Protein AF-A0A2L0NCE5-F1 (afdb_monomer_lite)

pLDDT: mean 86.23, std 14.12, range [28.98, 98.81]

Secondary structure (DSSP, 8-state):
---TT--SS--EEEEEEHHHHHSSSS--EEEEEESSTT-EEEEEHHHHHHHHTT----EEEE-HHHHHHH---EEEEEEE-------------PPPPPPPGGG-SEEEEEEETTEEEEEETTSEEEEE-TTT--EEEEEE------TT---BTTB--EEEEEE-TTSSEEEEEEETSSEEEEEETTTTEEEEEEE---TTGGGS---EEEEEETTEEEEEEEEETTEEEEE-TTT--EEEEPPPP-TTSGGGGEE---EEE-TTSSEEEE--EETTTEE--EEEEHHHHHHH-HHHHHT-TTEEEPPPEET--SS-------TTSS---------

Radius of gyration: 22.61 Å; chains: 1; bounding box: 60×46×59 Å

Sequence (335 aa):
MPLVCGHDAPAYNLPVCEHIRTAPAPSEHYMHYTGRGTERQPLCGQCRVDAEAGRAVSTGRLCEPCFDEAEGSIAGAVGLPQTVDASRPVVEAGPLTAFPEAARTVLDLAPTEQGLLLLSSDGRILLWDPEGGGCEEKARSTVEVPAEASPWNGHEQARRLHASPDGRFAAVVIDFGTRGEVFDLASGSVTVSLENDGHHSDTVPFSLLFTVHAGRTVVLHRTKWNRIEASDPATGEPVAVMPASDSSQFWSHCFQGALYAGPAGTRVASDAWWWHPLGRPIAWDLARWLEEGEPAWENGLGRFQLPHCDYHWNRPVVLHRHARRDEVGAVVDWL

Structure (mmCIF, N/CA/C/O backbone):
data_AF-A0A2L0NCE5-F1
#
_entry.id   AF-A0A2L0NCE5-F1
#
loop_
_atom_site.group_PDB
_atom_site.id
_atom_site.type_symbol
_atom_site.label_atom_id
_atom_site.label_alt_id
_atom_site.label_comp_id
_atom_site.label_asym_id
_atom_site.label_entity_id
_atom_site.label_seq_id
_atom_site.pdbx_PDB_ins_code
_atom_site.Cartn_x
_atom_site.Cartn_y
_atom_site.Cartn_z
_atom_site.occupancy
_atom_site.B_iso_or_equiv
_atom_site.auth_seq_id
_atom_site.auth_comp_id
_atom_site.auth_asym_id
_atom_site.auth_atom_id
_atom_site.pdbx_PDB_model_num
ATOM 1 N N . MET A 1 1 ? 29.662 -20.200 -22.439 1.00 59.47 1 MET A N 1
ATOM 2 C CA . MET A 1 1 ? 29.197 -19.877 -23.806 1.00 59.47 1 MET A CA 1
ATOM 3 C C . MET A 1 1 ? 29.971 -18.654 -24.258 1.00 59.47 1 MET A C 1
ATOM 5 O O . MET A 1 1 ? 30.138 -17.778 -23.415 1.00 59.47 1 MET A O 1
ATOM 9 N N . PRO A 1 2 ? 30.469 -18.600 -25.501 1.00 76.62 2 PRO A N 1
ATOM 10 C CA . PRO A 1 2 ? 31.123 -17.399 -26.013 1.00 76.62 2 PRO A CA 1
ATOM 11 C C . PRO A 1 2 ? 30.139 -16.222 -26.009 1.00 76.62 2 PRO A C 1
ATOM 13 O O . PRO A 1 2 ? 28.950 -16.410 -26.280 1.00 76.62 2 PRO A O 1
ATOM 16 N N . LEU A 1 3 ? 30.628 -15.030 -25.663 1.00 85.69 3 LEU A N 1
ATOM 17 C CA . LEU A 1 3 ? 29.845 -13.801 -25.757 1.00 85.69 3 LEU A CA 1
ATOM 18 C C . LEU A 1 3 ? 29.647 -13.421 -27.216 1.00 85.69 3 LEU A C 1
ATOM 20 O O . LEU A 1 3 ? 30.570 -13.535 -28.023 1.00 85.69 3 LEU A O 1
ATOM 24 N N . VAL A 1 4 ? 28.468 -12.900 -27.549 1.00 86.94 4 VAL A N 1
ATOM 25 C CA . VAL A 1 4 ? 28.195 -12.464 -28.929 1.00 86.94 4 VAL A CA 1
ATOM 26 C C . VAL A 1 4 ? 28.906 -11.159 -29.292 1.00 86.94 4 VAL A C 1
ATOM 28 O O . VAL A 1 4 ? 28.991 -10.825 -30.467 1.00 86.94 4 VAL A O 1
ATOM 31 N N . CYS A 1 5 ? 29.458 -10.439 -28.309 1.00 86.62 5 CYS A N 1
ATOM 32 C CA . CYS A 1 5 ? 30.324 -9.281 -28.543 1.00 86.62 5 CYS A CA 1
ATOM 33 C C . CYS A 1 5 ? 31.780 -9.656 -28.874 1.00 86.62 5 CYS A C 1
ATOM 35 O O . CYS A 1 5 ? 32.565 -8.774 -29.194 1.00 86.62 5 CYS A O 1
ATOM 37 N N . GLY A 1 6 ? 32.165 -10.936 -28.787 1.00 88.25 6 GLY A N 1
ATOM 38 C CA . GLY A 1 6 ? 33.524 -11.390 -29.113 1.00 88.25 6 GLY A CA 1
ATOM 39 C C . GLY A 1 6 ? 34.618 -10.968 -28.122 1.00 88.25 6 GLY A C 1
ATOM 40 O O . GLY A 1 6 ? 35.783 -11.287 -28.343 1.00 88.25 6 GLY A O 1
ATOM 41 N N . HIS A 1 7 ? 34.264 -10.282 -27.032 1.00 89.81 7 HIS A N 1
ATOM 42 C CA . HIS A 1 7 ? 35.198 -9.908 -25.971 1.00 89.81 7 HIS A CA 1
ATOM 43 C C . HIS A 1 7 ? 35.511 -11.088 -25.045 1.00 89.81 7 HIS A C 1
ATOM 45 O O . HIS A 1 7 ? 34.627 -11.882 -24.713 1.00 89.81 7 HIS A O 1
ATOM 51 N N . ASP A 1 8 ? 36.762 -11.162 -24.588 1.00 90.81 8 ASP A N 1
ATOM 52 C CA . ASP A 1 8 ? 37.202 -12.104 -23.556 1.00 90.81 8 ASP A CA 1
ATOM 53 C C . ASP A 1 8 ? 36.840 -11.561 -22.165 1.00 90.81 8 ASP A C 1
ATOM 55 O O . ASP A 1 8 ? 37.653 -10.975 -21.453 1.00 90.81 8 ASP A O 1
ATOM 59 N N . ALA A 1 9 ? 35.554 -11.653 -21.835 1.00 89.38 9 ALA A N 1
ATOM 60 C CA . ALA A 1 9 ? 34.960 -11.141 -20.606 1.00 89.38 9 ALA A CA 1
ATOM 61 C C . ALA A 1 9 ? 33.830 -12.075 -20.127 1.00 89.38 9 ALA A C 1
ATOM 63 O O . ALA A 1 9 ? 33.307 -12.873 -20.913 1.00 89.38 9 ALA A O 1
ATOM 64 N N . PRO A 1 10 ? 33.429 -12.019 -18.842 1.00 87.19 10 PRO A N 1
ATOM 65 C CA . PRO A 1 10 ? 32.287 -12.785 -18.361 1.00 87.19 10 PRO A CA 1
ATOM 66 C C . PRO A 1 10 ? 30.972 -12.264 -18.955 1.00 87.19 10 PRO A C 1
ATOM 68 O O . PRO A 1 10 ? 30.825 -11.084 -19.271 1.00 87.19 10 PRO A O 1
ATOM 71 N N . ALA A 1 11 ? 29.990 -13.160 -19.075 1.00 87.62 11 ALA A N 1
ATOM 72 C CA . ALA A 1 11 ? 28.644 -12.782 -19.484 1.00 87.62 11 ALA A CA 1
ATOM 73 C C . ALA A 1 11 ? 27.967 -11.940 -18.408 1.00 87.62 11 ALA A C 1
ATOM 75 O O . ALA A 1 11 ? 27.857 -12.372 -17.260 1.00 87.62 11 ALA A O 1
ATOM 76 N N . TYR A 1 12 ? 27.447 -10.795 -18.818 1.00 84.25 12 TYR A N 1
ATOM 77 C CA . TYR A 1 12 ? 26.733 -9.866 -17.968 1.00 84.25 12 TYR A CA 1
ATOM 78 C C . TYR A 1 12 ? 25.235 -9.888 -18.281 1.00 84.25 12 TYR A C 1
ATOM 80 O O . TYR A 1 12 ? 24.826 -10.017 -19.435 1.00 84.25 12 TYR A O 1
ATOM 88 N N . ASN A 1 13 ? 24.429 -9.810 -17.221 1.00 84.00 13 ASN A N 1
ATOM 89 C CA . ASN A 1 13 ? 22.981 -9.607 -17.269 1.00 84.00 13 ASN A CA 1
ATOM 90 C C . ASN A 1 13 ? 22.202 -10.578 -18.205 1.00 84.00 13 ASN A C 1
ATOM 92 O O . ASN A 1 13 ? 22.469 -11.792 -18.224 1.00 84.00 13 ASN A O 1
ATOM 96 N N . LEU A 1 14 ? 21.169 -10.086 -18.897 1.00 87.38 14 LEU A N 1
ATOM 97 C CA . LEU A 1 14 ? 20.242 -10.853 -19.736 1.00 87.38 14 LEU A CA 1
ATOM 98 C C . LEU A 1 14 ? 20.724 -10.945 -21.196 1.00 87.38 14 LEU A C 1
ATOM 100 O O . LEU A 1 14 ? 21.407 -10.043 -21.678 1.00 87.38 14 LEU A O 1
ATOM 104 N N . PRO A 1 15 ? 20.373 -12.016 -21.935 1.00 90.50 15 PRO A N 1
ATOM 105 C CA . PRO A 1 15 ? 20.648 -12.076 -23.366 1.00 90.50 15 PRO A CA 1
ATOM 106 C C . PRO A 1 15 ? 19.789 -11.053 -24.122 1.00 90.50 15 PRO A C 1
ATOM 108 O O . PRO A 1 15 ? 18.587 -10.986 -23.893 1.00 90.50 15 PRO A O 1
ATOM 111 N N . VAL A 1 16 ? 20.388 -10.302 -25.046 1.00 91.38 16 VAL A N 1
ATOM 112 C CA . VAL A 1 16 ? 19.711 -9.277 -25.860 1.00 91.38 16 VAL A CA 1
ATOM 113 C C . VAL A 1 16 ? 19.570 -9.739 -27.307 1.00 91.38 16 VAL A C 1
ATOM 115 O O . VAL A 1 16 ? 20.366 -10.562 -27.774 1.00 91.38 16 VAL A O 1
ATOM 118 N N . CYS A 1 17 ? 18.578 -9.228 -28.042 1.00 92.88 17 CYS A N 1
ATOM 119 C CA . CYS A 1 17 ? 18.492 -9.514 -29.474 1.00 92.88 17 CYS A CA 1
ATOM 120 C C . CYS A 1 17 ? 19.641 -8.869 -30.259 1.00 92.88 17 CYS A C 1
ATOM 122 O O . CYS A 1 17 ? 20.166 -7.814 -29.896 1.00 92.88 17 CYS A O 1
ATOM 124 N N . GLU A 1 18 ? 20.020 -9.497 -31.371 1.00 88.94 18 GLU A N 1
ATOM 125 C CA . GLU A 1 18 ? 21.134 -9.024 -32.197 1.00 88.94 18 GLU A CA 1
ATOM 126 C C . GLU A 1 18 ? 20.938 -7.590 -32.718 1.00 88.94 18 GLU A C 1
ATOM 128 O O . GLU A 1 18 ? 21.903 -6.838 -32.815 1.00 88.94 18 GLU A O 1
ATOM 133 N N . HIS A 1 19 ? 19.695 -7.181 -32.979 1.00 88.75 19 HIS A N 1
ATOM 134 C CA . HIS A 1 19 ? 19.397 -5.838 -33.473 1.00 88.75 19 HIS A CA 1
ATOM 135 C C . HIS A 1 19 ? 19.686 -4.737 -32.448 1.00 88.75 19 HIS A C 1
ATOM 137 O O . HIS A 1 19 ? 20.170 -3.683 -32.848 1.00 88.75 19 HIS A O 1
ATOM 143 N N . ILE A 1 20 ? 19.431 -4.980 -31.153 1.00 86.88 20 ILE A N 1
ATOM 144 C CA . ILE A 1 20 ? 19.764 -4.023 -30.081 1.00 86.88 20 ILE A CA 1
ATOM 145 C C . ILE A 1 20 ? 21.279 -3.816 -30.035 1.00 86.88 20 ILE A C 1
ATOM 147 O O . ILE A 1 20 ? 21.745 -2.685 -30.000 1.00 86.88 20 ILE A O 1
ATOM 151 N N . ARG A 1 21 ? 22.050 -4.906 -30.132 1.00 81.81 21 ARG A N 1
ATOM 152 C CA . ARG A 1 21 ? 23.521 -4.872 -30.148 1.00 81.81 21 ARG A CA 1
ATOM 153 C C . ARG A 1 21 ? 24.084 -4.025 -31.294 1.00 81.81 21 ARG A C 1
ATOM 155 O O . ARG A 1 21 ? 25.140 -3.426 -31.145 1.00 81.81 21 ARG A O 1
ATOM 162 N N . THR A 1 22 ? 23.441 -4.043 -32.459 1.00 83.31 22 THR A N 1
ATOM 163 C CA . THR A 1 22 ? 23.920 -3.331 -33.657 1.00 83.31 22 THR A CA 1
ATOM 164 C C . THR A 1 22 ? 23.294 -1.952 -33.846 1.00 83.31 22 THR A C 1
ATOM 166 O O . THR A 1 22 ? 23.621 -1.273 -34.820 1.00 83.31 22 THR A O 1
ATOM 169 N N . ALA A 1 23 ? 22.363 -1.554 -32.978 1.00 80.75 23 ALA A N 1
ATOM 170 C CA . ALA A 1 23 ? 21.675 -0.281 -33.105 1.00 80.75 23 ALA A CA 1
ATOM 171 C C . ALA A 1 23 ? 22.623 0.887 -32.767 1.00 80.75 23 ALA A C 1
ATOM 173 O O . ALA A 1 23 ? 23.419 0.789 -31.831 1.00 80.75 23 ALA A O 1
ATOM 174 N N . PRO A 1 24 ? 22.562 2.003 -33.513 1.00 68.75 24 PRO A N 1
ATOM 175 C CA . PRO A 1 24 ? 23.312 3.200 -33.169 1.00 68.75 24 PRO A CA 1
ATOM 176 C C . PRO A 1 24 ? 22.694 3.862 -31.927 1.00 68.75 24 PRO A C 1
ATOM 178 O O . PRO A 1 24 ? 21.658 4.514 -32.036 1.00 68.75 24 PRO A O 1
ATOM 181 N N . ALA A 1 25 ? 23.374 3.733 -30.782 1.00 66.12 25 ALA A N 1
ATOM 182 C CA . ALA A 1 25 ? 23.032 4.355 -29.493 1.00 66.12 25 ALA A CA 1
ATOM 183 C C . ALA A 1 25 ? 21.726 3.806 -28.851 1.00 66.12 25 ALA A C 1
ATOM 185 O O . ALA A 1 25 ? 20.992 3.064 -29.512 1.00 66.12 25 ALA A O 1
ATOM 186 N N . PRO A 1 26 ? 21.457 4.079 -27.553 1.00 64.44 26 PRO A N 1
ATOM 187 C CA . PRO A 1 26 ? 20.480 3.318 -26.778 1.00 64.44 26 PRO A CA 1
ATOM 188 C C . PRO A 1 26 ? 19.100 3.327 -27.437 1.00 64.44 26 PRO A C 1
ATOM 190 O O . PRO A 1 26 ? 18.467 4.371 -27.586 1.00 64.44 26 PRO A O 1
ATOM 193 N N . SER A 1 27 ? 18.648 2.142 -27.852 1.00 72.88 27 SER A N 1
ATOM 194 C CA . SER A 1 27 ? 17.382 1.965 -28.561 1.00 72.88 27 SER A CA 1
ATOM 195 C C . SER A 1 27 ? 16.274 1.547 -27.605 1.00 72.88 27 SER A C 1
ATOM 197 O O . SER A 1 27 ? 16.490 0.784 -26.658 1.00 72.88 27 SER A O 1
ATOM 199 N N . GLU A 1 28 ? 15.069 2.047 -27.864 1.00 84.38 28 GLU A N 1
ATOM 200 C CA . GLU A 1 28 ? 13.877 1.559 -27.184 1.00 84.38 28 GLU A CA 1
ATOM 201 C C . GLU A 1 28 ? 13.730 0.048 -27.389 1.00 84.38 28 GLU A C 1
ATOM 203 O O . GLU A 1 28 ? 13.765 -0.465 -28.514 1.00 84.38 28 GLU A O 1
ATOM 208 N N . HIS A 1 29 ? 13.554 -0.674 -26.287 1.00 89.25 29 HIS A N 1
ATOM 209 C CA . HIS A 1 29 ? 13.425 -2.123 -26.301 1.00 89.25 29 HIS A CA 1
ATOM 210 C C . HIS A 1 29 ? 12.335 -2.609 -25.352 1.00 89.25 29 HIS A C 1
ATOM 212 O O . HIS A 1 29 ? 11.899 -1.908 -24.449 1.00 89.25 29 HIS A O 1
ATOM 218 N N . TYR A 1 30 ? 11.895 -3.843 -25.552 1.00 89.69 30 TYR A N 1
ATOM 219 C CA . TYR A 1 30 ? 10.842 -4.481 -24.782 1.00 89.69 30 TYR A CA 1
ATOM 220 C C . TYR A 1 30 ? 11.411 -5.644 -23.985 1.00 89.69 30 TYR A C 1
ATOM 222 O O . TYR A 1 30 ? 12.215 -6.427 -24.493 1.00 89.69 30 TYR A O 1
ATOM 230 N N . MET A 1 31 ? 10.956 -5.790 -22.747 1.00 89.31 31 MET A N 1
ATOM 231 C CA . MET A 1 31 ? 11.266 -6.946 -21.916 1.00 89.31 31 MET A CA 1
ATOM 232 C C . MET A 1 31 ? 10.326 -8.095 -22.271 1.00 89.31 31 MET A C 1
ATOM 234 O O . MET A 1 31 ? 9.153 -8.066 -21.915 1.00 89.31 31 MET A O 1
ATOM 238 N N . HIS A 1 32 ? 10.831 -9.109 -22.973 1.00 90.38 32 HIS A N 1
ATOM 239 C CA . HIS A 1 32 ? 10.034 -10.265 -23.377 1.00 90.38 32 HIS A CA 1
ATOM 240 C C . HIS A 1 32 ? 10.210 -11.443 -22.422 1.00 90.38 32 HIS A C 1
ATOM 242 O O . HIS A 1 32 ? 11.321 -11.962 -22.289 1.00 90.38 32 HIS A O 1
ATOM 248 N N . TYR A 1 33 ? 9.119 -11.896 -21.807 1.00 88.44 33 TYR A N 1
ATOM 249 C CA . TYR A 1 33 ? 9.068 -13.120 -21.012 1.00 88.44 33 TYR A CA 1
ATOM 250 C C . TYR A 1 33 ? 8.874 -14.343 -21.910 1.00 88.44 33 TYR A C 1
ATOM 252 O O . TYR A 1 33 ? 7.993 -14.385 -22.763 1.00 88.44 33 TYR A O 1
ATOM 260 N N . THR A 1 34 ? 9.711 -15.359 -21.713 1.00 87.12 34 THR A N 1
ATOM 261 C CA . THR A 1 34 ? 9.818 -16.506 -22.634 1.00 87.12 34 THR A CA 1
ATOM 262 C C . THR A 1 34 ? 8.831 -17.647 -22.355 1.00 87.12 34 THR A C 1
ATOM 264 O O . THR A 1 34 ? 8.862 -18.661 -23.053 1.00 87.12 34 THR A O 1
ATOM 267 N N . GLY A 1 35 ? 7.996 -17.538 -21.318 1.00 84.88 35 GLY A N 1
ATOM 268 C CA . GLY A 1 35 ? 7.137 -18.630 -20.849 1.00 84.88 35 GLY A CA 1
ATOM 269 C C . GLY A 1 35 ? 7.876 -19.753 -20.107 1.00 84.88 35 GLY A C 1
ATOM 270 O O . GLY A 1 35 ? 7.284 -20.801 -19.852 1.00 84.88 35 GLY A O 1
ATOM 271 N N . ARG A 1 36 ? 9.161 -19.573 -19.759 1.00 82.69 36 ARG A N 1
ATOM 272 C CA . ARG A 1 36 ? 9.974 -20.529 -18.980 1.00 82.69 36 ARG A CA 1
ATOM 273 C C . ARG A 1 36 ? 10.461 -19.884 -17.685 1.00 82.69 36 ARG A C 1
ATOM 275 O O . ARG A 1 36 ? 11.255 -18.951 -17.719 1.00 82.69 36 ARG A O 1
ATOM 282 N N . GLY A 1 37 ? 9.992 -20.367 -16.535 1.00 83.38 37 GLY A N 1
ATOM 283 C CA . GLY A 1 37 ? 10.141 -19.684 -15.251 1.00 83.38 37 GLY A CA 1
ATOM 284 C C . GLY A 1 37 ? 9.881 -18.177 -15.360 1.00 83.38 37 GLY A C 1
ATOM 285 O O . GLY A 1 37 ? 8.860 -17.738 -15.882 1.00 83.38 37 GLY A O 1
ATOM 286 N N . THR A 1 38 ? 10.858 -17.393 -14.919 1.00 78.81 38 THR A N 1
ATOM 287 C CA . THR A 1 38 ? 10.897 -15.927 -15.023 1.00 78.81 38 THR A CA 1
ATOM 288 C C . THR A 1 38 ? 11.910 -15.450 -16.072 1.00 78.81 38 THR A C 1
ATOM 290 O O . THR A 1 38 ? 12.327 -14.289 -16.060 1.00 78.81 38 THR A O 1
ATOM 293 N N . GLU A 1 39 ? 12.350 -16.342 -16.971 1.00 84.19 39 GLU A N 1
ATOM 294 C CA . GLU A 1 39 ? 13.343 -16.024 -17.995 1.00 84.19 39 GLU A CA 1
ATOM 295 C C . GLU A 1 39 ? 12.810 -14.952 -18.949 1.00 84.19 39 GLU A C 1
ATOM 297 O O . GLU A 1 39 ? 11.744 -15.098 -19.559 1.00 84.19 39 GLU A O 1
ATOM 302 N N . ARG A 1 40 ? 13.597 -13.884 -19.097 1.00 89.12 40 ARG A N 1
ATOM 303 C CA . ARG A 1 40 ? 13.267 -12.707 -19.899 1.00 89.12 40 ARG A CA 1
ATOM 304 C C . ARG A 1 40 ? 14.460 -12.231 -20.721 1.00 89.12 40 ARG A C 1
ATOM 306 O O . ARG A 1 40 ? 15.606 -12.486 -20.356 1.00 89.12 40 ARG A O 1
ATOM 313 N N . GLN A 1 41 ? 14.184 -11.530 -21.814 1.00 90.81 41 GLN A N 1
ATOM 314 C CA . GLN A 1 41 ? 15.196 -11.039 -22.751 1.00 90.81 41 GLN A CA 1
ATOM 315 C C . GLN A 1 41 ? 14.795 -9.678 -23.349 1.00 90.81 41 GLN A C 1
ATOM 317 O O . GLN A 1 41 ? 13.632 -9.519 -23.732 1.00 90.81 41 GLN A O 1
ATOM 322 N N . PRO A 1 42 ? 15.718 -8.705 -23.455 1.00 91.56 42 PRO A N 1
ATOM 323 C CA . PRO A 1 42 ? 15.486 -7.467 -24.196 1.00 91.56 42 PRO A CA 1
ATOM 324 C C . PRO A 1 42 ? 15.357 -7.712 -25.705 1.00 91.56 42 PRO A C 1
ATOM 326 O O . PRO A 1 42 ? 16.258 -8.280 -26.331 1.00 91.56 42 PRO A O 1
ATOM 329 N N . LEU A 1 43 ? 14.252 -7.258 -26.299 1.00 93.00 43 LEU A N 1
ATOM 330 C CA . LEU A 1 43 ? 13.960 -7.349 -27.732 1.00 93.00 43 LEU A CA 1
ATOM 331 C C . LEU A 1 43 ? 13.659 -5.969 -28.325 1.00 93.00 43 LEU A C 1
ATOM 333 O O . LEU A 1 43 ? 12.905 -5.194 -27.747 1.00 93.00 43 LEU A O 1
ATOM 337 N N . CYS A 1 44 ? 14.183 -5.666 -29.515 1.00 92.75 44 CYS A N 1
ATOM 338 C CA . CYS A 1 44 ? 13.738 -4.488 -30.264 1.00 92.75 44 CYS A CA 1
ATOM 339 C C . CYS A 1 44 ? 12.272 -4.644 -30.712 1.00 92.75 44 CYS A C 1
ATOM 341 O O . CYS A 1 44 ? 11.728 -5.753 -30.717 1.00 92.75 44 CYS A O 1
ATOM 343 N N . GLY A 1 45 ? 11.646 -3.553 -31.165 1.00 91.00 45 GLY A N 1
ATOM 344 C CA . GLY A 1 45 ? 10.243 -3.561 -31.604 1.00 91.00 45 GLY A CA 1
ATOM 345 C C . GLY A 1 45 ? 9.911 -4.618 -32.667 1.00 91.00 45 GLY A C 1
ATOM 346 O O . GLY A 1 45 ? 8.855 -5.240 -32.592 1.00 91.00 45 GLY A O 1
ATOM 347 N N . GLN A 1 46 ? 10.821 -4.894 -33.608 1.00 92.75 46 GLN A N 1
ATOM 348 C CA . GLN A 1 46 ? 10.614 -5.942 -34.616 1.00 92.75 46 GLN A CA 1
ATOM 349 C C . GLN A 1 46 ? 10.728 -7.350 -34.015 1.00 92.75 46 GLN A C 1
ATOM 351 O O . GLN A 1 46 ? 9.853 -8.189 -34.222 1.00 92.75 46 GLN A O 1
ATOM 356 N N . CYS A 1 47 ? 11.772 -7.602 -33.219 1.00 94.75 47 CYS A N 1
ATOM 357 C CA . CYS A 1 47 ? 11.964 -8.893 -32.558 1.00 94.75 47 CYS A CA 1
ATOM 358 C C . CYS A 1 47 ? 10.828 -9.228 -31.587 1.00 94.75 47 CYS A C 1
ATOM 360 O O . CYS A 1 47 ? 10.487 -10.395 -31.435 1.00 94.75 47 CYS A O 1
ATOM 362 N N . ARG A 1 48 ? 10.226 -8.216 -30.955 1.00 93.06 48 ARG A N 1
ATOM 363 C CA . ARG A 1 48 ? 9.017 -8.355 -30.137 1.00 93.06 48 ARG A CA 1
ATOM 364 C C . ARG A 1 48 ? 7.864 -8.955 -30.944 1.00 93.06 48 ARG A C 1
ATOM 366 O O . ARG A 1 48 ? 7.309 -9.972 -30.547 1.00 93.06 48 ARG A O 1
ATOM 373 N N . VAL A 1 49 ? 7.558 -8.361 -32.099 1.00 92.81 49 VAL A N 1
ATOM 374 C CA . VAL A 1 49 ? 6.491 -8.824 -33.005 1.00 92.81 49 VAL A CA 1
ATOM 375 C C . VAL A 1 49 ? 6.776 -10.232 -33.530 1.00 92.81 49 VAL A C 1
ATOM 377 O O . VAL A 1 49 ? 5.860 -11.034 -33.708 1.00 92.81 49 VAL A O 1
ATOM 380 N N . ASP A 1 50 ? 8.046 -10.553 -33.776 1.00 93.81 50 ASP A N 1
ATOM 381 C CA . ASP A 1 50 ? 8.456 -11.899 -34.171 1.00 93.81 50 ASP A CA 1
ATOM 382 C C . ASP A 1 50 ? 8.234 -12.919 -33.051 1.00 93.81 50 ASP A C 1
ATOM 384 O O . ASP A 1 50 ? 7.612 -13.955 -33.296 1.00 93.81 50 ASP A O 1
ATOM 388 N N . ALA A 1 51 ? 8.659 -12.604 -31.828 1.00 91.12 51 ALA A N 1
ATOM 389 C CA . ALA A 1 51 ? 8.488 -13.476 -30.672 1.00 91.12 51 ALA A CA 1
ATOM 390 C C . ALA A 1 51 ? 7.006 -13.727 -30.335 1.00 91.12 51 ALA A C 1
ATOM 392 O O . ALA A 1 51 ? 6.617 -14.879 -30.151 1.00 91.12 51 ALA A O 1
ATOM 393 N N . GLU A 1 52 ? 6.162 -12.688 -30.333 1.00 88.12 52 GLU A N 1
ATOM 394 C CA . GLU A 1 52 ? 4.712 -12.804 -30.083 1.00 88.12 52 GLU A CA 1
ATOM 395 C C . GLU A 1 52 ? 3.998 -13.664 -31.132 1.00 88.12 52 GLU A C 1
ATOM 397 O O . GLU A 1 52 ? 3.044 -14.376 -30.827 1.00 88.12 52 GLU A O 1
ATOM 402 N N . ALA A 1 53 ? 4.487 -13.644 -32.372 1.00 91.69 53 ALA A N 1
ATOM 403 C CA . ALA A 1 53 ? 3.987 -14.492 -33.446 1.00 91.69 53 ALA A CA 1
ATOM 404 C C . ALA A 1 53 ? 4.598 -15.910 -33.444 1.00 91.69 53 ALA A C 1
ATOM 406 O O . ALA A 1 53 ? 4.410 -16.659 -34.405 1.00 91.69 53 ALA A O 1
ATOM 407 N N . GLY A 1 54 ? 5.362 -16.276 -32.408 1.00 90.00 54 GLY A N 1
ATOM 408 C CA . GLY A 1 54 ? 6.004 -17.583 -32.268 1.00 90.00 54 GLY A CA 1
ATOM 409 C C . GLY A 1 54 ? 7.203 -17.810 -33.195 1.00 90.00 54 GLY A C 1
ATOM 410 O O . GLY A 1 54 ? 7.632 -18.952 -33.370 1.00 90.00 54 GLY A O 1
ATOM 411 N N . ARG A 1 55 ? 7.755 -16.757 -33.813 1.00 93.06 55 ARG A N 1
ATOM 412 C CA . ARG A 1 55 ? 8.969 -16.854 -34.635 1.00 93.06 55 ARG A CA 1
ATOM 413 C C . ARG A 1 55 ? 10.210 -16.858 -33.745 1.00 93.06 55 ARG A C 1
ATOM 415 O O . ARG A 1 55 ? 10.273 -16.182 -32.721 1.00 93.06 55 ARG A O 1
ATOM 422 N N . ALA A 1 56 ? 11.221 -17.623 -34.152 1.00 89.75 56 ALA A N 1
ATOM 423 C CA . ALA A 1 56 ? 12.487 -17.685 -33.435 1.00 89.75 56 ALA A CA 1
ATOM 424 C C . ALA A 1 56 ? 13.234 -16.346 -33.531 1.00 89.75 56 ALA A C 1
ATOM 426 O O . ALA A 1 56 ? 13.427 -15.812 -34.622 1.00 89.75 56 ALA A O 1
ATOM 427 N N . VAL A 1 57 ? 13.696 -15.844 -32.387 1.00 92.44 57 VAL A N 1
ATOM 428 C CA . VAL A 1 57 ? 14.504 -14.626 -32.288 1.00 92.44 57 VAL A CA 1
ATOM 429 C C . VAL A 1 57 ? 15.902 -14.991 -31.810 1.00 92.44 57 VAL A C 1
ATOM 431 O O . VAL A 1 57 ? 16.060 -15.672 -30.798 1.00 92.44 57 VAL A O 1
ATOM 434 N N . SER A 1 58 ? 16.921 -14.530 -32.535 1.00 91.75 58 SER A N 1
ATOM 435 C CA . SER A 1 58 ? 18.319 -14.708 -32.139 1.00 91.75 58 SER A CA 1
ATOM 436 C C . SER A 1 58 ? 18.669 -13.756 -30.994 1.00 91.75 58 SER A C 1
ATOM 438 O O . SER A 1 58 ? 18.555 -12.534 -31.135 1.00 91.75 58 SER A O 1
ATOM 440 N N . THR A 1 59 ? 19.104 -14.316 -29.865 1.00 92.31 59 THR A N 1
ATOM 441 C CA . THR A 1 59 ? 19.546 -13.560 -28.685 1.00 92.31 59 THR A CA 1
ATOM 442 C C . THR A 1 59 ? 20.894 -14.057 -28.187 1.00 92.31 59 THR A C 1
ATOM 444 O O . THR A 1 59 ? 21.169 -15.257 -28.232 1.00 92.31 59 THR A O 1
ATOM 447 N N . GLY A 1 60 ? 21.710 -13.155 -27.646 1.00 91.38 60 GLY A N 1
ATOM 448 C CA . GLY A 1 60 ? 23.044 -13.475 -27.150 1.00 91.38 60 GLY A CA 1
ATOM 449 C C . GLY A 1 60 ? 23.432 -12.681 -25.909 1.00 91.38 60 GLY A C 1
AT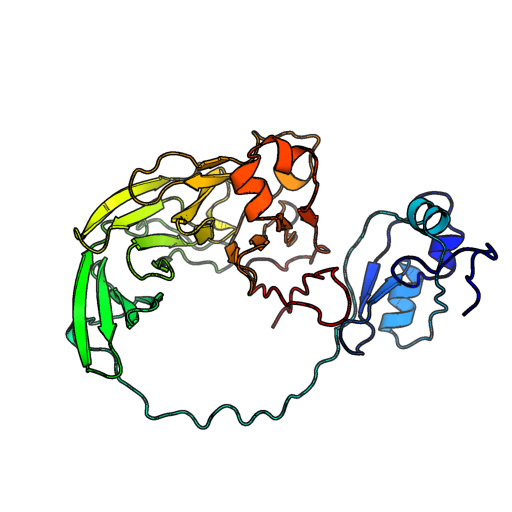OM 450 O O . GLY A 1 60 ? 22.905 -11.602 -25.659 1.00 91.38 60 GLY A O 1
ATOM 451 N N . ARG A 1 61 ? 24.361 -13.226 -25.116 1.00 92.25 61 ARG A N 1
ATOM 452 C CA . ARG A 1 61 ? 24.895 -12.562 -23.916 1.00 92.25 61 ARG A CA 1
ATOM 453 C C . ARG A 1 61 ? 26.062 -11.641 -24.274 1.00 92.25 61 ARG A C 1
ATOM 455 O O . ARG A 1 61 ? 26.901 -12.009 -25.100 1.00 92.25 61 ARG A O 1
ATOM 462 N N . LEU A 1 62 ? 26.117 -10.487 -23.617 1.00 89.94 62 LEU A N 1
ATOM 463 C CA . LEU A 1 62 ? 27.155 -9.466 -23.770 1.00 89.94 62 LEU A CA 1
ATOM 464 C C . LEU A 1 62 ? 28.069 -9.435 -22.538 1.00 89.94 62 LEU A C 1
ATOM 466 O O . LEU A 1 62 ? 27.741 -10.028 -21.511 1.00 89.94 62 LEU A O 1
ATOM 470 N N . CYS A 1 63 ? 29.222 -8.775 -22.649 1.00 91.62 63 CYS A N 1
ATOM 471 C CA . CYS A 1 63 ? 29.979 -8.334 -21.476 1.00 91.62 63 CYS A CA 1
ATOM 472 C C . CYS A 1 63 ? 29.344 -7.064 -20.896 1.00 91.62 63 CYS A C 1
ATOM 474 O O . CYS A 1 63 ? 28.554 -6.421 -21.582 1.00 91.62 63 CYS A O 1
ATOM 476 N N . GLU A 1 64 ? 29.709 -6.701 -19.665 1.00 89.81 64 GLU A N 1
ATOM 477 C CA . GLU A 1 64 ? 29.171 -5.525 -18.959 1.00 89.81 64 GLU A CA 1
ATOM 478 C C . GLU A 1 64 ? 29.279 -4.229 -19.788 1.00 89.81 64 GLU A C 1
ATOM 480 O O . GLU A 1 64 ? 28.231 -3.678 -20.102 1.00 89.81 64 GLU A O 1
ATOM 485 N N . PRO A 1 65 ? 30.449 -3.833 -20.341 1.00 87.50 65 PRO A N 1
ATOM 486 C CA . PRO A 1 65 ? 30.536 -2.608 -21.145 1.00 87.50 65 PRO A CA 1
ATOM 487 C C . PRO A 1 65 ? 29.620 -2.593 -22.375 1.00 87.50 65 PRO A C 1
ATOM 489 O O . PRO A 1 65 ? 28.992 -1.587 -22.681 1.00 87.50 65 PRO A O 1
ATOM 492 N N . CYS A 1 66 ? 29.520 -3.718 -23.091 1.00 86.81 66 CYS A N 1
ATOM 493 C CA . CYS A 1 66 ? 28.654 -3.800 -24.267 1.00 86.81 66 CYS A CA 1
ATOM 494 C C . CYS A 1 66 ? 27.172 -3.852 -23.896 1.00 86.81 66 CYS A C 1
ATOM 496 O O . CYS A 1 66 ? 26.339 -3.474 -24.713 1.00 86.81 66 CYS A O 1
ATOM 498 N N . PHE A 1 67 ? 26.839 -4.389 -22.720 1.00 86.38 67 PHE A N 1
ATOM 499 C CA . PHE A 1 67 ? 25.476 -4.360 -22.215 1.00 86.38 67 PHE A CA 1
ATOM 500 C C . PHE A 1 67 ? 25.085 -2.924 -21.879 1.00 86.38 67 PHE A C 1
ATOM 502 O O . PHE A 1 67 ? 24.062 -2.481 -22.377 1.00 86.38 67 PHE A O 1
ATOM 509 N N . ASP A 1 68 ? 25.931 -2.195 -21.152 1.00 83.38 68 ASP A N 1
ATOM 510 C CA . ASP A 1 68 ? 25.682 -0.805 -20.754 1.00 83.38 68 ASP A CA 1
ATOM 511 C C . ASP A 1 68 ? 25.567 0.130 -21.973 1.00 83.38 68 ASP A C 1
ATOM 513 O O . ASP A 1 68 ? 24.713 1.010 -22.013 1.00 83.38 68 ASP A O 1
ATOM 517 N N . GLU A 1 69 ? 26.371 -0.085 -23.022 1.00 82.88 69 GLU A N 1
ATOM 518 C CA . GLU A 1 69 ? 26.253 0.660 -24.289 1.00 82.88 69 GLU A CA 1
ATOM 519 C C . GLU A 1 69 ? 24.953 0.355 -25.051 1.00 82.88 69 GLU A C 1
ATOM 521 O O . GLU A 1 69 ? 24.411 1.215 -25.752 1.00 82.88 69 GLU A O 1
ATOM 526 N N . ALA A 1 70 ? 24.474 -0.884 -24.948 1.00 79.19 70 ALA A N 1
ATOM 527 C CA . ALA A 1 70 ? 23.258 -1.352 -25.602 1.00 79.19 70 ALA A CA 1
ATOM 528 C C . ALA A 1 70 ? 21.996 -1.099 -24.759 1.00 79.19 70 ALA A C 1
ATOM 530 O O . ALA A 1 70 ? 20.878 -1.218 -25.275 1.00 79.19 70 ALA A O 1
ATOM 531 N N . GLU A 1 71 ? 22.163 -0.778 -23.475 1.00 71.94 71 GLU A N 1
ATOM 532 C CA . GLU A 1 71 ? 21.093 -0.550 -22.516 1.00 71.94 71 GLU A CA 1
ATOM 533 C C . GLU A 1 71 ? 20.353 0.737 -22.883 1.00 71.94 71 GLU A C 1
ATOM 535 O O . GLU A 1 71 ? 20.774 1.856 -22.601 1.00 71.94 71 GLU A O 1
ATOM 540 N N . GLY A 1 72 ? 19.238 0.566 -23.593 1.00 76.25 72 GLY A N 1
ATOM 541 C CA . GLY A 1 72 ? 18.325 1.652 -23.915 1.00 76.25 72 GLY A CA 1
ATOM 542 C C . GLY A 1 72 ? 17.147 1.764 -22.962 1.00 76.25 72 GLY A C 1
ATOM 543 O O . GLY A 1 72 ? 17.094 1.143 -21.904 1.00 76.25 72 GLY A O 1
ATOM 544 N N . SER A 1 73 ? 16.158 2.565 -23.341 1.00 76.50 73 SER A N 1
ATOM 545 C CA . SER A 1 73 ? 14.943 2.716 -22.542 1.00 76.50 73 SER A CA 1
ATOM 546 C C . SER A 1 73 ? 13.999 1.525 -22.739 1.00 76.50 73 SER A C 1
ATOM 548 O O . SER A 1 73 ? 13.740 1.104 -23.867 1.00 76.50 73 SER A O 1
ATOM 550 N N . ILE A 1 74 ? 13.450 0.993 -21.642 1.00 81.06 74 ILE A N 1
ATOM 551 C CA . ILE A 1 74 ? 12.431 -0.063 -21.701 1.00 81.06 74 ILE A CA 1
ATOM 552 C C . ILE A 1 74 ? 11.088 0.555 -22.122 1.00 81.06 74 ILE A C 1
ATOM 554 O O . ILE A 1 74 ? 10.417 1.226 -21.333 1.00 81.06 74 ILE A O 1
ATOM 558 N N . ALA A 1 75 ? 10.682 0.272 -23.358 1.00 82.31 75 ALA A N 1
ATOM 559 C CA . ALA A 1 75 ? 9.419 0.662 -23.979 1.00 82.31 75 ALA A CA 1
ATOM 560 C C . ALA A 1 75 ? 8.217 -0.190 -23.534 1.00 82.31 75 ALA A C 1
ATOM 562 O O . ALA A 1 75 ? 7.088 0.149 -23.852 1.00 82.31 75 ALA A O 1
ATOM 563 N N . GLY A 1 76 ? 8.427 -1.280 -22.793 1.00 79.00 76 GLY A N 1
ATOM 564 C CA . GLY A 1 76 ? 7.339 -2.077 -22.220 1.00 79.00 76 GLY A CA 1
ATOM 565 C C . GLY A 1 76 ? 7.753 -3.511 -21.908 1.00 7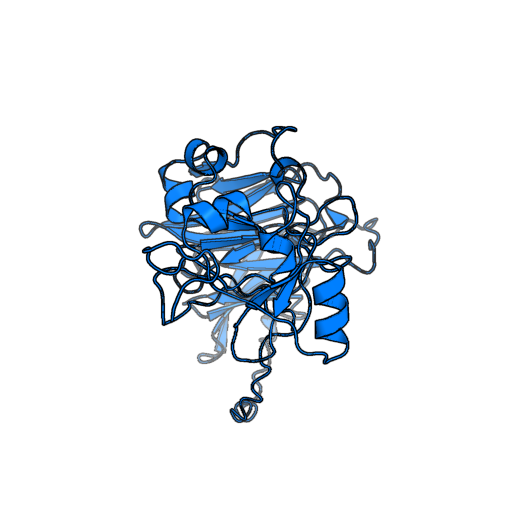9.00 76 GLY A C 1
ATOM 566 O O . GLY A 1 76 ? 8.902 -3.902 -22.133 1.00 79.00 76 GLY A O 1
ATOM 567 N N . ALA A 1 77 ? 6.813 -4.306 -21.401 1.00 84.69 77 ALA A N 1
ATOM 568 C CA . ALA A 1 77 ? 6.965 -5.749 -21.238 1.00 84.69 77 ALA A CA 1
ATOM 569 C C . ALA A 1 77 ? 5.968 -6.508 -22.122 1.00 84.69 77 ALA A C 1
ATOM 571 O O . ALA A 1 77 ? 4.843 -6.060 -22.320 1.00 84.69 77 ALA A O 1
ATOM 572 N N . VAL A 1 78 ? 6.392 -7.654 -22.655 1.00 84.88 78 VAL A N 1
ATOM 573 C CA . VAL A 1 78 ? 5.558 -8.540 -23.480 1.00 84.88 78 VAL A CA 1
ATOM 574 C C . VAL A 1 78 ? 5.815 -10.010 -23.165 1.00 84.88 78 VAL A C 1
ATOM 576 O O . VAL A 1 78 ? 6.796 -10.359 -22.504 1.00 84.88 78 VAL A O 1
ATOM 579 N N . GLY A 1 79 ? 4.962 -10.886 -23.691 1.00 86.12 79 GLY A N 1
ATOM 580 C CA . GLY A 1 79 ? 4.977 -12.304 -23.348 1.00 86.12 79 GLY A CA 1
ATOM 581 C C . GLY A 1 79 ? 4.468 -12.540 -21.927 1.00 86.12 79 GLY A C 1
ATOM 582 O O . GLY A 1 79 ? 4.008 -11.621 -21.252 1.00 86.12 79 GLY A O 1
ATOM 583 N N . LEU A 1 80 ? 4.545 -13.788 -21.476 1.00 79.81 80 LEU A N 1
ATOM 584 C CA . LEU A 1 80 ? 4.150 -14.179 -20.125 1.00 79.81 80 LEU A CA 1
ATOM 585 C C . LEU A 1 80 ? 5.292 -14.958 -19.466 1.00 79.81 80 LEU A C 1
ATOM 587 O O . LEU A 1 80 ? 6.009 -15.692 -20.160 1.00 79.81 80 LEU A O 1
ATOM 591 N N . PRO A 1 81 ? 5.498 -14.825 -18.143 1.00 82.06 81 PRO A N 1
ATOM 592 C CA . PRO A 1 81 ? 6.295 -15.799 -17.410 1.00 82.06 81 PRO A CA 1
ATOM 593 C C . PRO A 1 81 ? 5.652 -17.187 -17.536 1.00 82.06 81 PRO A C 1
ATOM 595 O O . PRO A 1 81 ? 4.527 -17.348 -18.013 1.00 82.06 81 PRO A O 1
ATOM 598 N N . GLN A 1 82 ? 6.372 -18.224 -17.125 1.00 82.44 82 GLN A N 1
ATOM 599 C CA . GLN A 1 82 ? 5.798 -19.559 -17.087 1.00 82.44 82 GLN A CA 1
ATOM 600 C C . GLN A 1 82 ? 4.627 -19.603 -16.113 1.00 82.44 82 GLN A C 1
ATOM 602 O O . GLN A 1 82 ? 4.812 -19.509 -14.901 1.00 82.44 82 GLN A O 1
ATOM 607 N N . THR A 1 83 ? 3.438 -19.868 -16.639 1.00 75.25 83 THR A N 1
ATOM 608 C CA . THR A 1 83 ? 2.323 -20.334 -15.826 1.00 75.25 83 THR A CA 1
ATOM 609 C C . THR A 1 83 ? 2.585 -21.792 -15.476 1.00 75.25 83 THR A C 1
ATOM 611 O O . THR A 1 83 ? 2.449 -22.689 -16.310 1.00 75.25 83 THR A O 1
ATOM 614 N N . VAL A 1 84 ? 3.029 -22.038 -14.247 1.00 71.00 84 VAL A N 1
ATOM 615 C CA . VAL A 1 84 ? 3.027 -23.389 -13.693 1.00 71.00 84 VAL A CA 1
ATOM 616 C C . VAL A 1 84 ? 1.653 -23.591 -13.086 1.00 71.00 84 VAL A C 1
ATOM 618 O O . VAL A 1 84 ? 1.321 -22.940 -12.098 1.00 71.00 84 VAL A O 1
ATOM 621 N N . ASP A 1 85 ? 0.867 -24.498 -13.665 1.00 64.25 85 ASP A N 1
ATOM 622 C CA . ASP A 1 85 ? -0.293 -25.049 -12.974 1.00 64.25 85 ASP A CA 1
ATOM 623 C C . ASP A 1 85 ? 0.242 -25.896 -11.818 1.00 64.25 85 ASP A C 1
ATOM 625 O O . ASP A 1 85 ? 0.537 -27.090 -11.934 1.00 64.25 85 ASP A O 1
ATOM 629 N N . ALA A 1 86 ? 0.530 -25.222 -10.709 1.00 54.31 86 ALA A N 1
ATOM 630 C CA . ALA A 1 86 ? 0.777 -25.899 -9.469 1.00 54.31 86 ALA A CA 1
ATOM 631 C C . ALA A 1 86 ? -0.584 -26.446 -9.060 1.00 54.31 86 ALA A C 1
ATOM 633 O O . ALA A 1 86 ? -1.349 -25.756 -8.391 1.00 54.31 86 ALA A O 1
ATOM 634 N N . SER A 1 87 ? -0.841 -27.710 -9.406 1.00 54.56 87 SER A N 1
ATOM 635 C CA . SER A 1 87 ? -1.866 -28.539 -8.779 1.00 54.56 87 SER A CA 1
ATOM 636 C C . SER A 1 87 ? -1.493 -28.773 -7.307 1.00 54.56 87 SER A C 1
ATOM 638 O O . SER A 1 87 ? -1.394 -29.902 -6.825 1.00 54.56 87 SER A O 1
ATOM 640 N N . ARG A 1 88 ? -1.202 -27.703 -6.565 1.00 52.28 88 ARG A N 1
ATOM 641 C CA . ARG A 1 88 ? -1.445 -27.695 -5.142 1.00 52.28 88 ARG A CA 1
ATOM 642 C C . ARG A 1 88 ? -2.947 -27.901 -5.060 1.00 52.28 88 ARG A C 1
ATOM 644 O O . ARG A 1 88 ? -3.668 -27.121 -5.685 1.00 52.28 88 ARG A O 1
ATOM 651 N N . PRO A 1 89 ? -3.435 -28.946 -4.376 1.00 53.88 89 PRO A N 1
ATOM 652 C CA . PRO A 1 89 ? -4.833 -28.936 -4.004 1.00 53.88 89 PRO A CA 1
ATOM 653 C C . PRO A 1 89 ? -5.051 -27.571 -3.356 1.00 53.88 89 PRO A C 1
ATOM 655 O O . PRO A 1 89 ? -4.351 -27.232 -2.397 1.00 53.88 89 PRO A O 1
ATOM 658 N N . VAL A 1 90 ? -5.915 -26.746 -3.959 1.00 57.06 90 VAL A N 1
ATOM 659 C CA . VAL A 1 90 ? -6.521 -25.629 -3.239 1.00 57.06 90 VAL A CA 1
ATOM 660 C C . VAL A 1 90 ? -6.966 -26.286 -1.953 1.00 57.06 90 VAL A C 1
ATOM 662 O O . VAL A 1 90 ? -7.734 -27.248 -2.031 1.00 57.06 90 VAL A O 1
ATOM 665 N N . VAL A 1 91 ? -6.324 -25.909 -0.840 1.00 59.91 91 VAL A N 1
ATOM 666 C CA . VAL A 1 91 ? -6.543 -26.531 0.468 1.00 59.91 91 VAL A CA 1
ATOM 667 C C . VAL A 1 91 ? -8.043 -26.720 0.567 1.00 59.91 91 VAL A C 1
ATOM 669 O O . VAL A 1 91 ? -8.753 -25.729 0.376 1.00 59.91 91 VAL A O 1
ATOM 672 N N . GLU A 1 92 ? -8.508 -27.975 0.688 1.00 59.31 92 GLU A N 1
ATOM 673 C CA . GLU A 1 92 ? -9.944 -28.251 0.761 1.00 59.31 92 GLU A CA 1
ATOM 674 C C . GLU A 1 92 ? -10.522 -27.219 1.711 1.00 59.31 92 GLU A C 1
ATOM 676 O O . GLU A 1 92 ? -9.979 -27.065 2.809 1.00 59.31 92 GLU A O 1
ATOM 681 N N . ALA A 1 93 ? -11.490 -26.433 1.221 1.00 63.38 93 ALA A N 1
ATOM 682 C CA . ALA A 1 93 ? -11.975 -25.269 1.941 1.00 63.38 93 ALA A CA 1
ATOM 683 C C . ALA A 1 93 ? -12.253 -25.715 3.375 1.00 63.38 93 ALA A C 1
ATOM 685 O O . ALA A 1 93 ? -13.100 -26.582 3.604 1.00 63.38 93 ALA A O 1
ATOM 686 N N . GLY A 1 94 ? -11.441 -25.202 4.304 1.00 68.19 94 GLY A N 1
ATOM 687 C CA . GLY A 1 94 ? -11.547 -25.559 5.706 1.00 68.19 94 GLY A CA 1
ATOM 688 C C . GLY A 1 94 ? -12.954 -25.245 6.216 1.00 68.19 94 GLY A C 1
ATOM 689 O O . GLY A 1 94 ? -13.744 -24.597 5.517 1.00 68.19 94 GLY A O 1
ATOM 690 N N . PRO A 1 95 ? -13.299 -25.687 7.433 1.00 78.12 95 PRO A N 1
ATOM 691 C CA . PRO A 1 95 ? -14.569 -25.303 8.032 1.00 78.12 95 PRO A CA 1
ATOM 692 C C . PRO A 1 95 ? -14.753 -23.781 7.932 1.00 78.12 95 PRO A C 1
ATOM 694 O O . PRO A 1 95 ? -13.860 -23.013 8.287 1.00 78.12 95 PRO A O 1
ATOM 697 N N . LEU A 1 96 ? -15.895 -23.357 7.388 1.00 82.88 96 LEU A N 1
ATOM 698 C CA . LEU A 1 96 ? -16.223 -21.943 7.266 1.00 82.88 96 LEU A CA 1
ATOM 699 C C . LEU A 1 96 ? -16.512 -21.387 8.660 1.00 82.88 96 LEU A C 1
ATOM 701 O O . LEU A 1 96 ? -17.451 -21.831 9.324 1.00 82.88 96 LEU A O 1
ATOM 705 N N . THR A 1 97 ? -15.736 -20.394 9.079 1.00 86.38 97 THR A N 1
ATOM 706 C CA . THR A 1 97 ? -15.973 -19.669 10.328 1.00 86.38 97 THR A CA 1
ATOM 707 C C . THR A 1 97 ? -16.775 -18.409 10.028 1.00 86.38 97 THR A C 1
ATOM 709 O O . THR A 1 97 ? -16.348 -17.563 9.242 1.00 86.38 97 THR A O 1
ATOM 712 N N . ALA A 1 98 ? -17.950 -18.278 10.642 1.00 89.44 98 ALA A N 1
ATOM 713 C CA . ALA A 1 98 ? -18.742 -17.058 10.547 1.00 89.44 98 ALA A CA 1
ATOM 714 C C . ALA A 1 98 ? -18.076 -15.917 11.328 1.00 89.44 98 ALA A C 1
ATOM 716 O O . ALA A 1 98 ? -17.512 -16.140 12.401 1.00 89.44 98 ALA A O 1
ATOM 717 N N . PHE A 1 99 ? -18.188 -14.692 10.814 1.00 92.31 99 PHE A N 1
ATOM 718 C CA . PHE A 1 99 ? -17.790 -13.503 11.563 1.00 92.31 99 PHE A CA 1
ATOM 719 C C . PHE A 1 99 ? -18.614 -13.359 12.853 1.00 92.31 99 PHE A C 1
ATOM 721 O O . PHE A 1 99 ? -19.779 -13.770 12.892 1.00 92.31 99 PHE A O 1
ATOM 728 N N . PRO A 1 100 ? -18.042 -12.750 13.905 1.00 92.69 100 PRO A N 1
ATOM 729 C CA . PRO A 1 100 ? -18.748 -12.557 15.161 1.00 92.69 100 PRO A CA 1
ATOM 730 C C . PRO A 1 100 ? -19.923 -11.593 14.970 1.00 92.69 100 PRO A C 1
ATOM 732 O O . PRO A 1 100 ? -19.780 -10.543 14.344 1.00 92.69 100 PRO A O 1
ATOM 735 N N . GLU A 1 101 ? -21.077 -11.893 15.577 1.00 91.75 101 GLU A N 1
ATOM 736 C CA . GLU A 1 101 ? -22.277 -11.037 15.498 1.00 91.75 101 GLU A CA 1
ATOM 737 C C . GLU A 1 101 ? -21.999 -9.590 15.936 1.00 91.75 101 GLU A C 1
ATOM 739 O O . GLU A 1 101 ? -22.581 -8.639 15.407 1.00 91.75 101 GLU A O 1
ATOM 744 N N . ALA A 1 102 ? -21.056 -9.414 16.868 1.00 90.88 102 ALA A N 1
ATOM 745 C CA . ALA A 1 102 ? -20.596 -8.113 17.335 1.00 90.88 102 ALA A CA 1
ATOM 746 C C . ALA A 1 102 ? -20.093 -7.206 16.196 1.00 90.88 102 ALA A C 1
ATOM 748 O O . ALA A 1 102 ? -20.287 -5.989 16.280 1.00 90.88 102 ALA A O 1
ATOM 749 N N . ALA A 1 103 ? -19.510 -7.774 15.134 1.00 91.06 103 ALA A N 1
ATOM 750 C CA . ALA A 1 103 ? -18.991 -7.045 13.977 1.00 91.06 103 ALA A CA 1
ATOM 751 C C . ALA A 1 103 ? -20.079 -6.531 13.029 1.00 91.06 103 ALA A C 1
ATOM 753 O O . ALA A 1 103 ? -19.835 -5.604 12.259 1.00 91.06 103 ALA A O 1
ATOM 754 N N . ARG A 1 104 ? -21.305 -7.068 13.109 1.00 91.88 104 ARG A N 1
ATOM 755 C CA . ARG A 1 104 ? -22.391 -6.736 12.172 1.00 91.88 104 ARG A CA 1
ATOM 756 C C . ARG A 1 104 ? -21.904 -6.880 10.718 1.00 91.88 104 ARG A C 1
ATOM 758 O O . ARG A 1 104 ? -21.461 -7.955 10.329 1.00 91.88 104 ARG A O 1
ATOM 765 N N . THR A 1 105 ? -21.987 -5.812 9.923 1.00 95.81 105 THR A N 1
ATOM 766 C CA . THR A 1 105 ? -21.446 -5.762 8.563 1.00 95.81 105 THR A CA 1
ATOM 767 C C . THR A 1 105 ? -19.961 -5.427 8.611 1.00 95.81 105 THR A C 1
ATOM 769 O O . THR A 1 105 ? -19.593 -4.298 8.936 1.00 95.81 105 THR A O 1
ATOM 772 N N . VAL A 1 106 ? -19.121 -6.392 8.244 1.00 96.88 106 VAL A N 1
ATOM 773 C CA . VAL A 1 106 ? -17.678 -6.194 8.059 1.00 96.88 106 VAL A CA 1
ATOM 774 C C . VAL A 1 106 ? -17.433 -5.566 6.685 1.00 96.88 106 VAL A C 1
ATOM 776 O O . VAL A 1 106 ? -17.899 -6.089 5.676 1.00 96.88 106 VAL A O 1
ATOM 779 N N . LEU A 1 107 ? -16.730 -4.435 6.657 1.00 97.12 107 LEU A N 1
ATOM 780 C CA . LEU A 1 107 ? -16.315 -3.731 5.441 1.00 97.12 107 LEU A CA 1
ATOM 781 C C . LEU A 1 107 ? -14.947 -4.191 4.944 1.00 97.12 107 LEU A C 1
ATOM 783 O O . LEU A 1 107 ? -14.736 -4.276 3.737 1.00 97.12 107 LEU A O 1
ATOM 787 N N . ASP A 1 108 ? -14.026 -4.452 5.871 1.00 97.81 108 ASP A N 1
ATOM 788 C CA . ASP A 1 108 ? -12.661 -4.856 5.555 1.00 97.81 108 ASP A CA 1
ATOM 789 C C . ASP A 1 108 ? -12.016 -5.606 6.726 1.00 97.81 108 ASP A C 1
ATOM 791 O O . ASP A 1 108 ? -12.514 -5.556 7.857 1.00 97.81 108 ASP A O 1
ATOM 795 N N . LEU A 1 109 ? -10.908 -6.297 6.461 1.00 97.44 109 LEU A N 1
ATOM 796 C CA . LEU A 1 109 ? -10.156 -7.043 7.466 1.00 97.44 109 LEU A CA 1
ATOM 797 C C . LEU A 1 109 ? -8.647 -6.934 7.250 1.00 97.44 109 LEU A C 1
ATOM 799 O O . LEU A 1 109 ? -8.180 -6.843 6.119 1.00 97.44 109 LEU A O 1
ATOM 803 N N . ALA A 1 110 ? -7.880 -7.004 8.337 1.00 97.25 110 ALA A N 1
ATOM 804 C CA . ALA A 1 110 ? -6.422 -6.986 8.287 1.00 97.25 110 ALA A CA 1
ATOM 805 C C . ALA A 1 110 ? -5.820 -7.999 9.277 1.00 97.25 110 ALA A C 1
ATOM 807 O O . ALA A 1 110 ? -6.217 -8.014 10.446 1.00 97.25 110 ALA A O 1
ATOM 808 N N . PRO A 1 111 ? -4.876 -8.856 8.847 1.00 96.00 111 PRO A N 1
ATOM 809 C CA . PRO A 1 111 ? -4.245 -9.828 9.730 1.00 96.00 111 PRO A CA 1
ATOM 810 C C . PRO A 1 111 ? -3.181 -9.199 10.634 1.00 96.00 111 PRO A C 1
ATOM 812 O O . PRO A 1 111 ? -2.503 -8.245 10.254 1.00 96.00 111 PRO A O 1
ATOM 815 N N . THR A 1 112 ? -3.006 -9.794 11.812 1.00 95.44 112 THR A N 1
ATOM 816 C CA . THR A 1 112 ? -1.974 -9.467 12.807 1.00 95.44 112 THR A CA 1
ATOM 817 C C . THR A 1 112 ? -1.461 -10.752 13.456 1.00 95.44 112 THR A C 1
ATOM 819 O O . THR A 1 112 ? -2.073 -11.811 13.321 1.00 95.44 112 THR A O 1
ATOM 822 N N . GLU A 1 113 ? -0.380 -10.664 14.225 1.00 93.62 113 GLU A N 1
ATOM 823 C CA . GLU A 1 113 ? 0.094 -11.764 15.076 1.00 93.62 113 GLU A CA 1
ATOM 824 C C . GLU A 1 113 ? -0.903 -12.156 16.183 1.00 93.62 113 GLU A C 1
ATOM 826 O O . GLU A 1 113 ? -0.838 -13.269 16.700 1.00 93.62 113 GLU A O 1
ATOM 831 N N . GLN A 1 114 ? -1.834 -11.265 16.545 1.00 92.44 114 GLN A N 1
ATOM 832 C CA . GLN A 1 114 ? -2.804 -11.474 17.628 1.00 92.44 114 GLN A CA 1
ATOM 833 C C . GLN A 1 114 ? -4.170 -11.988 17.138 1.00 92.44 114 GLN A C 1
ATOM 835 O O . GLN A 1 114 ? -5.031 -12.296 17.959 1.00 92.44 114 GLN A O 1
ATOM 840 N N . GLY A 1 115 ? -4.398 -12.038 15.822 1.00 94.81 115 GLY A N 1
ATOM 841 C CA . GLY A 1 115 ? -5.693 -12.369 15.222 1.00 94.81 115 GLY A CA 1
ATOM 842 C C . GLY A 1 115 ? -6.032 -11.497 14.013 1.00 94.81 115 GLY A C 1
ATOM 843 O O . GLY A 1 115 ? -5.159 -10.876 13.400 1.00 94.81 115 GLY A O 1
ATOM 844 N N . LEU A 1 116 ? -7.316 -11.438 13.662 1.00 97.12 116 LEU A N 1
ATOM 845 C CA . LEU A 1 116 ? -7.827 -10.608 12.571 1.00 97.12 116 LEU A CA 1
ATOM 846 C C . LEU A 1 116 ? -8.449 -9.330 13.127 1.00 97.12 116 LEU A C 1
ATOM 848 O O . LEU A 1 116 ? -9.349 -9.390 13.962 1.00 97.12 116 LEU A O 1
ATOM 852 N N . LEU A 1 117 ? -8.026 -8.172 12.626 1.00 98.38 117 LEU A N 1
ATOM 853 C CA . LEU A 1 117 ? -8.783 -6.945 12.820 1.00 98.38 117 LEU A CA 1
ATOM 854 C C . LEU A 1 117 ? -9.924 -6.877 11.804 1.00 98.38 117 LEU A C 1
ATOM 856 O O . LEU A 1 117 ? -9.727 -7.170 10.626 1.00 98.38 117 LEU A O 1
ATOM 860 N N . LEU A 1 118 ? -11.103 -6.466 12.261 1.00 98.44 118 LEU A N 1
ATOM 861 C CA . LEU A 1 118 ? -12.308 -6.285 11.457 1.00 98.44 118 LEU A CA 1
ATOM 862 C C . LEU A 1 118 ? -12.737 -4.822 11.511 1.00 98.44 118 LEU A C 1
ATOM 864 O O . LEU A 1 118 ? -12.918 -4.277 12.601 1.00 98.44 118 LEU A O 1
ATOM 868 N N . LEU A 1 119 ? -12.966 -4.207 10.352 1.00 98.50 119 LEU A N 1
ATOM 869 C CA . LEU A 1 119 ? -13.597 -2.896 10.250 1.00 98.50 119 LEU A CA 1
ATOM 870 C C . LEU A 1 119 ? -15.094 -3.080 10.024 1.00 98.50 119 LEU A C 1
ATOM 872 O O . LEU A 1 119 ? -15.519 -3.594 8.994 1.00 98.50 119 LEU A O 1
ATOM 876 N N . SER A 1 120 ? -15.900 -2.647 10.983 1.00 97.88 120 SER A N 1
ATOM 877 C CA . SER A 1 120 ? -17.360 -2.700 10.905 1.00 97.88 120 SER A CA 1
ATOM 878 C C . SER A 1 120 ? -17.920 -1.476 10.175 1.00 97.88 120 SER A C 1
ATOM 880 O O . SER A 1 120 ? -17.321 -0.400 10.174 1.00 97.88 120 SER A O 1
ATOM 882 N N . SER A 1 121 ? -19.124 -1.591 9.611 1.00 96.06 121 SER A N 1
ATOM 883 C CA . SER A 1 121 ? -19.786 -0.496 8.885 1.00 96.06 121 SER A CA 1
ATOM 884 C C . SER A 1 121 ? -20.102 0.742 9.731 1.00 96.06 121 SER A C 1
ATOM 886 O O . SER A 1 121 ? -20.356 1.808 9.180 1.00 96.06 121 SER A O 1
ATOM 888 N N . ASP A 1 122 ? -20.106 0.604 11.058 1.00 96.12 122 ASP A N 1
ATOM 889 C CA . ASP A 1 122 ? -20.293 1.683 12.037 1.0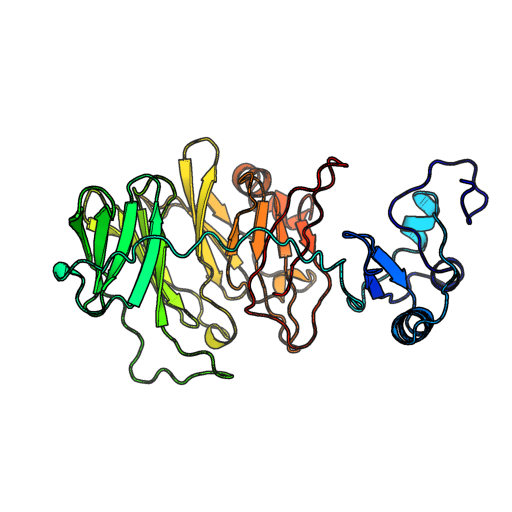0 96.12 122 ASP A CA 1
ATOM 890 C C . ASP A 1 122 ? -18.964 2.264 12.569 1.00 96.12 122 ASP A C 1
ATOM 892 O O . ASP A 1 122 ? -18.943 2.933 13.608 1.00 96.12 122 ASP A O 1
ATOM 896 N N . GLY A 1 123 ? -17.855 1.962 11.886 1.00 97.31 123 GLY A N 1
ATOM 897 C CA . GLY A 1 123 ? -16.519 2.476 12.174 1.00 97.31 123 GLY A CA 1
ATOM 898 C C . GLY A 1 123 ? -15.749 1.703 13.246 1.00 97.31 123 GLY A C 1
ATOM 899 O O . GLY A 1 123 ? -14.588 2.022 13.488 1.00 97.31 123 GLY A O 1
ATOM 900 N N . ARG A 1 124 ? -16.344 0.696 13.904 1.00 98.19 124 ARG A N 1
ATOM 901 C CA . ARG A 1 124 ? -15.630 -0.104 14.917 1.00 98.19 124 ARG A CA 1
ATOM 902 C C . ARG A 1 124 ? -14.498 -0.918 14.311 1.00 98.19 124 ARG A C 1
ATOM 904 O O . ARG A 1 124 ? -14.687 -1.567 13.286 1.00 98.19 124 ARG A O 1
ATOM 911 N N . ILE A 1 125 ? -13.378 -0.951 15.021 1.00 98.56 125 ILE A N 1
ATOM 912 C CA . ILE A 1 125 ? -12.232 -1.816 14.756 1.00 98.56 125 ILE A CA 1
ATOM 913 C C . ILE A 1 125 ? -12.221 -2.883 15.847 1.00 98.56 125 ILE A C 1
ATOM 915 O O . ILE A 1 125 ? -12.036 -2.572 17.026 1.00 98.56 125 ILE A O 1
ATOM 919 N N . LEU A 1 126 ? -12.464 -4.133 15.462 1.00 98.38 126 LEU A N 1
ATOM 920 C CA . LEU A 1 126 ? -12.564 -5.263 16.384 1.00 98.38 126 LEU A CA 1
ATOM 921 C C . LEU A 1 126 ? -11.380 -6.206 16.190 1.00 98.38 126 LEU A C 1
ATOM 923 O O . LEU A 1 126 ? -11.099 -6.568 15.055 1.00 98.38 126 LEU A O 1
ATOM 927 N N . LEU A 1 127 ? -10.733 -6.649 17.267 1.00 97.88 127 LEU A N 1
ATOM 928 C CA . LEU A 1 127 ? -9.805 -7.778 17.228 1.00 97.88 127 LEU A CA 1
ATOM 929 C C . LEU A 1 127 ? -10.593 -9.069 17.430 1.00 97.88 127 LEU A C 1
ATOM 931 O O . LEU A 1 127 ? -11.241 -9.245 18.463 1.00 97.88 127 LEU A O 1
ATOM 935 N N . TRP A 1 128 ? -10.533 -9.951 16.439 1.00 97.25 128 TRP A N 1
ATOM 936 C CA . TRP A 1 128 ? -11.199 -11.240 16.425 1.00 97.25 128 TRP A CA 1
ATOM 937 C C . TRP A 1 128 ? -10.180 -12.381 16.396 1.00 97.25 128 TRP A C 1
ATOM 939 O O . TRP A 1 128 ? -9.333 -12.461 15.504 1.00 97.25 128 TRP A O 1
ATOM 949 N N . ASP A 1 129 ? -10.300 -13.274 17.372 1.00 93.69 129 ASP A N 1
ATOM 950 C CA . ASP A 1 129 ? -9.619 -14.561 17.421 1.00 93.69 129 ASP A CA 1
ATOM 951 C C . ASP A 1 129 ? -10.562 -15.639 16.849 1.00 93.69 129 ASP A C 1
ATOM 953 O O . ASP A 1 129 ? -11.534 -16.020 17.514 1.00 93.69 129 ASP A O 1
ATOM 957 N N . PRO A 1 130 ? -10.324 -16.130 15.619 1.00 87.38 130 PRO A N 1
ATOM 958 C CA . PRO A 1 130 ? -11.181 -17.136 15.003 1.00 87.38 130 PRO A CA 1
ATOM 959 C C . PRO A 1 130 ? -11.069 -18.518 15.666 1.00 87.38 130 PRO A C 1
ATOM 961 O O . PRO A 1 130 ? -11.977 -19.329 15.486 1.00 87.38 130 PRO A O 1
ATOM 964 N N . GLU A 1 131 ? -10.000 -18.801 16.420 1.00 86.12 131 GLU A N 1
ATOM 965 C CA . GLU A 1 131 ? -9.800 -20.091 17.094 1.00 86.12 131 GLU A CA 1
ATOM 966 C C . GLU A 1 131 ? -10.440 -20.102 18.486 1.00 86.12 131 GLU A C 1
ATOM 968 O O . GLU A 1 131 ? -11.190 -21.019 18.824 1.00 86.12 131 GLU A O 1
ATOM 973 N N . GLY A 1 132 ? -10.176 -19.069 19.290 1.00 83.88 132 GLY A N 1
ATOM 974 C CA . GLY A 1 132 ? -10.744 -18.918 20.632 1.00 83.88 132 GLY A CA 1
ATOM 975 C C . GLY A 1 132 ? -12.149 -18.310 20.656 1.00 83.88 132 GLY A C 1
ATOM 976 O O . GLY A 1 132 ? -12.825 -18.362 21.685 1.00 83.88 132 GLY A O 1
ATOM 977 N N . GLY A 1 133 ? -12.606 -17.728 19.543 1.00 84.31 133 GLY A N 1
ATOM 978 C CA . GLY A 1 133 ? -13.914 -17.080 19.409 1.00 84.31 133 GLY A CA 1
ATOM 979 C C . GLY A 1 133 ? -14.021 -15.711 20.093 1.00 84.31 133 GLY A C 1
ATOM 980 O O . GLY A 1 133 ? -15.110 -15.133 20.136 1.00 84.31 133 GLY A O 1
ATOM 981 N N . GLY A 1 134 ? -12.922 -15.182 20.639 1.00 91.56 134 GLY A N 1
ATOM 982 C CA . GLY A 1 134 ? -12.886 -13.876 21.293 1.00 91.56 134 GLY A CA 1
ATOM 983 C C . GLY A 1 134 ? -13.043 -12.736 20.288 1.00 91.56 134 GLY A C 1
ATOM 984 O O . GLY A 1 134 ? -12.426 -12.755 19.229 1.00 91.56 134 GLY A O 1
ATOM 985 N N . CYS A 1 135 ? -13.858 -11.732 20.613 1.00 95.94 135 CYS A N 1
ATOM 986 C CA . CYS A 1 135 ? -14.022 -10.533 19.794 1.00 95.94 135 CYS A CA 1
ATOM 987 C C . CYS A 1 135 ? -14.105 -9.295 20.692 1.00 95.94 135 CYS A C 1
ATOM 989 O O . CYS A 1 135 ? -15.012 -9.190 21.518 1.00 95.94 135 CYS A O 1
ATOM 991 N N . GLU A 1 136 ? -13.185 -8.350 20.515 1.00 96.75 136 GLU A N 1
ATOM 992 C CA . GLU A 1 136 ? -13.054 -7.159 21.360 1.00 96.75 136 GLU A CA 1
ATOM 993 C C . GLU A 1 136 ? -12.954 -5.893 20.505 1.00 96.75 136 GLU A C 1
ATOM 995 O O . GLU A 1 136 ? -12.206 -5.862 19.532 1.00 96.75 136 GLU A O 1
ATOM 1000 N N . GLU A 1 137 ? -13.679 -4.832 20.868 1.00 98.00 137 GLU A N 1
ATOM 1001 C CA . GLU A 1 137 ? -13.505 -3.514 20.244 1.00 98.00 137 GLU A CA 1
ATOM 1002 C C . GLU A 1 137 ? -12.202 -2.877 20.722 1.00 98.00 137 GLU A C 1
ATOM 1004 O O . GLU A 1 137 ? -12.009 -2.679 21.918 1.00 98.00 137 GLU A O 1
ATOM 1009 N N . LYS A 1 138 ? -11.315 -2.556 19.777 1.00 98.44 138 LYS A N 1
ATOM 1010 C CA . LYS A 1 138 ? -10.022 -1.921 20.050 1.00 98.44 138 LYS A CA 1
ATOM 1011 C C . LYS A 1 138 ? -10.035 -0.423 19.789 1.00 98.44 138 LYS A C 1
ATOM 1013 O O . LYS A 1 138 ? -9.351 0.319 20.479 1.00 98.44 138 LYS A O 1
ATOM 1018 N N . ALA A 1 139 ? -10.796 0.021 18.795 1.00 98.44 139 ALA A N 1
ATOM 1019 C CA . ALA A 1 139 ? -10.883 1.424 18.406 1.00 98.44 139 ALA A CA 1
ATOM 1020 C C . ALA A 1 139 ? -12.145 1.684 17.572 1.00 98.44 139 ALA A C 1
ATOM 1022 O O . ALA A 1 139 ? -12.880 0.760 17.208 1.00 98.44 139 ALA A O 1
ATOM 1023 N N . ARG A 1 140 ? -12.383 2.953 17.236 1.00 98.31 140 ARG A N 1
ATOM 1024 C CA . ARG A 1 140 ? -13.451 3.370 16.327 1.00 98.31 140 ARG A CA 1
ATOM 1025 C C . ARG A 1 140 ? -12.971 4.506 15.437 1.00 98.31 140 ARG A C 1
ATOM 1027 O O . ARG A 1 140 ? -12.584 5.552 15.949 1.00 98.31 140 ARG A O 1
ATOM 1034 N N . SER A 1 141 ? -13.044 4.306 14.126 1.00 98.12 141 SER A N 1
ATOM 1035 C CA . SER A 1 141 ? -12.743 5.349 13.151 1.00 98.12 141 SER A CA 1
ATOM 1036 C C . SER A 1 141 ? -13.908 6.309 12.972 1.00 98.12 141 SER A C 1
ATOM 1038 O O . SER A 1 141 ? -15.075 5.912 13.029 1.00 98.12 141 SER A O 1
ATOM 1040 N N . THR A 1 142 ? -13.567 7.580 12.766 1.00 97.19 142 THR A N 1
ATOM 1041 C CA . THR A 1 142 ? -14.524 8.649 12.454 1.00 97.19 142 THR A CA 1
ATOM 1042 C C . THR A 1 142 ? -14.471 9.080 10.993 1.00 97.19 142 THR A C 1
ATOM 1044 O O . THR A 1 142 ? -15.286 9.889 10.549 1.00 97.19 142 THR A O 1
ATOM 1047 N N . VAL A 1 143 ? -13.530 8.522 10.231 1.00 96.19 143 VAL A N 1
ATOM 1048 C CA . VAL A 1 143 ? -13.405 8.751 8.798 1.00 96.19 143 VAL A CA 1
ATOM 1049 C C . VAL A 1 143 ? -14.588 8.113 8.076 1.00 96.19 143 VAL A C 1
ATOM 1051 O O . VAL A 1 143 ? -14.885 6.928 8.232 1.00 96.19 143 VAL A O 1
ATOM 1054 N N . GLU A 1 144 ? -15.248 8.921 7.254 1.00 95.94 144 GLU A N 1
ATOM 1055 C CA . GLU A 1 144 ? -16.400 8.543 6.444 1.00 95.94 144 GLU A CA 1
ATOM 1056 C C . GLU A 1 144 ? -16.148 8.918 4.986 1.00 95.94 144 GLU A C 1
ATOM 1058 O O . GLU A 1 144 ? -15.516 9.937 4.692 1.00 95.94 144 GLU A O 1
ATOM 1063 N N . VAL A 1 145 ? -16.661 8.095 4.071 1.00 96.00 145 VAL A N 1
ATOM 1064 C CA . VAL A 1 145 ? -16.625 8.402 2.638 1.00 96.00 145 VAL A CA 1
ATOM 1065 C C . VAL A 1 145 ? -17.520 9.626 2.386 1.00 96.00 145 VAL A C 1
ATOM 1067 O O . VAL A 1 145 ? -18.675 9.613 2.826 1.00 96.00 145 VAL A O 1
ATOM 1070 N N . PRO A 1 146 ? -17.034 10.685 1.709 1.00 93.50 146 PRO A N 1
ATOM 1071 C CA . PRO A 1 146 ? -17.851 11.853 1.390 1.00 93.50 146 PRO A CA 1
ATOM 1072 C C . PRO A 1 146 ? -19.117 11.466 0.618 1.00 93.50 146 PRO A C 1
ATOM 1074 O O . PRO A 1 146 ? -19.068 10.637 -0.289 1.00 93.50 146 PRO A O 1
ATOM 1077 N N . ALA A 1 147 ? -20.255 12.080 0.944 1.00 91.69 147 ALA A N 1
ATOM 1078 C CA . ALA A 1 147 ? -21.542 11.740 0.326 1.00 91.69 147 ALA A CA 1
ATOM 1079 C C . ALA A 1 147 ? -21.587 12.069 -1.178 1.00 91.69 147 ALA A C 1
ATOM 1081 O O . ALA A 1 147 ? -22.344 11.471 -1.938 1.00 91.69 147 ALA A O 1
ATOM 1082 N N . GLU A 1 148 ? -20.778 13.036 -1.596 1.00 89.38 148 GLU A N 1
ATOM 1083 C CA . GLU A 1 148 ? -20.595 13.499 -2.965 1.00 89.38 148 GLU A CA 1
ATOM 1084 C C . GLU A 1 148 ? -19.511 12.732 -3.739 1.00 89.38 148 GLU A C 1
ATOM 1086 O O . GLU A 1 148 ? -19.275 13.032 -4.913 1.00 89.38 148 GLU A O 1
ATOM 1091 N N . ALA A 1 149 ? -18.842 11.761 -3.103 1.00 89.19 149 ALA A N 1
ATOM 1092 C CA . ALA A 1 149 ? -17.810 10.965 -3.750 1.00 89.19 149 ALA A CA 1
ATOM 1093 C C . ALA A 1 149 ? -18.395 10.251 -4.976 1.00 89.19 149 ALA A C 1
ATOM 1095 O O . ALA A 1 149 ? -19.361 9.493 -4.888 1.00 89.19 149 ALA A O 1
ATOM 1096 N N . SER A 1 150 ? -17.804 10.518 -6.139 1.00 86.88 150 SER A N 1
ATOM 1097 C CA . SER A 1 150 ? -18.178 9.885 -7.400 1.00 86.88 150 SER A CA 1
ATOM 1098 C C . SER A 1 150 ? -17.068 8.930 -7.821 1.00 86.88 150 SER A C 1
ATOM 1100 O O . SER A 1 150 ? -15.898 9.302 -7.720 1.00 86.88 150 SER A O 1
ATOM 1102 N N . PRO A 1 151 ? -17.399 7.719 -8.298 1.00 89.25 151 PRO A N 1
ATOM 1103 C CA . PRO A 1 151 ? -16.382 6.780 -8.732 1.00 89.25 151 PRO A CA 1
ATOM 1104 C C . PRO A 1 151 ? -15.645 7.309 -9.959 1.00 89.25 151 PRO A C 1
ATOM 1106 O O . PRO A 1 151 ? -16.251 7.885 -10.868 1.00 89.25 151 PRO A O 1
ATOM 1109 N N . TRP A 1 152 ? -14.344 7.045 -10.018 1.00 89.00 152 TRP A N 1
ATOM 1110 C CA . TRP A 1 152 ? -13.521 7.349 -11.182 1.00 89.00 152 TRP A CA 1
ATOM 1111 C C . TRP A 1 152 ? -13.053 6.050 -11.828 1.00 89.00 152 TRP A C 1
ATOM 1113 O O . TRP A 1 152 ? -12.468 5.200 -11.169 1.00 89.00 152 TRP A O 1
ATOM 1123 N N . ASN A 1 153 ? -13.341 5.861 -13.118 1.00 86.00 153 ASN A N 1
ATOM 1124 C CA . ASN A 1 153 ? -12.989 4.639 -13.857 1.00 86.00 153 ASN A CA 1
ATOM 1125 C C . ASN A 1 153 ? -13.410 3.322 -13.154 1.00 86.00 153 ASN A C 1
ATOM 1127 O O . ASN A 1 153 ? -12.710 2.316 -13.220 1.00 86.00 153 ASN A O 1
ATOM 1131 N N . GLY A 1 154 ? -14.552 3.334 -12.454 1.00 84.94 154 GLY A N 1
ATOM 1132 C CA . GLY A 1 154 ? -15.044 2.184 -11.683 1.00 84.94 154 GLY A CA 1
ATOM 1133 C C . GLY A 1 154 ? -14.388 1.992 -10.309 1.00 84.94 154 GLY A C 1
ATOM 1134 O O . GLY A 1 154 ? -14.727 1.037 -9.618 1.00 84.94 154 GLY A O 1
ATOM 1135 N N . HIS A 1 155 ? -13.484 2.881 -9.894 1.00 88.44 155 HIS A N 1
ATOM 1136 C CA . HIS A 1 155 ? -12.934 2.905 -8.543 1.00 88.44 155 HIS A CA 1
ATOM 1137 C C . HIS A 1 155 ? -13.880 3.662 -7.609 1.00 88.44 155 HIS A C 1
ATOM 1139 O O . HIS A 1 155 ? -14.046 4.878 -7.724 1.00 88.44 155 HIS A O 1
ATOM 1145 N N . GLU A 1 156 ? -14.524 2.936 -6.701 1.00 92.94 156 GLU A N 1
ATOM 1146 C CA . GLU A 1 156 ? -15.369 3.505 -5.653 1.00 92.94 156 GLU A CA 1
ATOM 1147 C C . GLU A 1 156 ? -14.539 3.817 -4.409 1.00 92.94 156 GLU A C 1
ATOM 1149 O O . GLU A 1 156 ? -13.699 3.016 -3.993 1.00 92.94 156 GLU A O 1
ATOM 1154 N N . GLN A 1 157 ? -14.807 4.966 -3.787 1.00 95.75 157 GLN A N 1
ATOM 1155 C CA . GLN A 1 157 ? -14.202 5.279 -2.501 1.00 95.75 157 GLN A CA 1
ATOM 1156 C C . GLN A 1 157 ? -14.776 4.372 -1.418 1.00 95.75 157 GLN A C 1
ATOM 1158 O O . GLN A 1 157 ? -15.991 4.281 -1.234 1.00 95.75 157 GLN A O 1
ATOM 1163 N N . ALA A 1 158 ? -13.889 3.720 -0.676 1.00 96.19 158 ALA A N 1
ATOM 1164 C CA . ALA A 1 158 ? -14.257 2.782 0.371 1.00 96.19 158 ALA A CA 1
ATOM 1165 C C . ALA A 1 158 ? -13.289 2.894 1.544 1.00 96.19 158 ALA A C 1
ATOM 1167 O O . ALA A 1 158 ? -12.115 3.210 1.372 1.00 96.19 158 ALA A O 1
ATOM 1168 N N . ARG A 1 159 ? -13.775 2.605 2.751 1.00 98.00 159 ARG A N 1
ATOM 1169 C CA . ARG A 1 159 ? -12.900 2.513 3.920 1.00 98.00 159 ARG A CA 1
ATOM 1170 C C . ARG A 1 159 ? -12.099 1.218 3.854 1.00 98.00 159 ARG A C 1
ATOM 1172 O O . ARG A 1 159 ? -12.688 0.154 3.672 1.00 98.00 159 ARG A O 1
ATOM 1179 N N . ARG A 1 160 ? -10.784 1.325 4.027 1.00 97.75 160 ARG A N 1
ATOM 1180 C CA . ARG A 1 160 ? -9.847 0.199 4.072 1.00 97.75 160 ARG A CA 1
ATOM 1181 C C . ARG A 1 160 ? -9.149 0.134 5.409 1.00 97.75 160 ARG A C 1
ATOM 1183 O O . ARG A 1 160 ? -8.828 1.172 5.985 1.00 97.75 160 ARG A O 1
ATOM 1190 N N . LEU A 1 161 ? -8.928 -1.083 5.884 1.00 98.62 161 LEU A N 1
ATOM 1191 C CA . LEU A 1 161 ? -8.274 -1.368 7.148 1.00 98.62 161 LEU A CA 1
ATOM 1192 C C . LEU A 1 161 ? -6.871 -1.913 6.898 1.00 98.62 161 LEU A C 1
ATOM 1194 O O . LEU A 1 161 ? -6.675 -2.870 6.159 1.00 98.62 161 LEU A O 1
ATOM 1198 N N . HIS A 1 162 ? -5.902 -1.338 7.593 1.00 98.56 162 HIS A N 1
ATOM 1199 C CA . HIS A 1 162 ? -4.530 -1.821 7.627 1.00 98.56 162 HIS A CA 1
ATOM 1200 C C . HIS A 1 162 ? -4.121 -2.044 9.077 1.00 98.56 162 HIS A C 1
ATOM 1202 O O . HIS A 1 162 ? -4.588 -1.341 9.973 1.00 98.56 162 HIS A O 1
ATOM 1208 N N . ALA A 1 163 ? -3.226 -2.995 9.314 1.00 98.25 163 ALA A N 1
ATOM 1209 C CA . ALA A 1 163 ? -2.751 -3.322 10.650 1.00 98.25 163 ALA A CA 1
ATOM 1210 C C . ALA A 1 163 ? -1.230 -3.431 10.673 1.00 98.25 163 ALA A C 1
ATOM 1212 O O . ALA A 1 163 ? -0.619 -3.851 9.685 1.00 98.25 163 ALA A O 1
ATOM 1213 N N . SER A 1 164 ? -0.618 -3.066 11.797 1.00 97.69 164 SER A N 1
ATOM 1214 C CA . SER A 1 164 ? 0.775 -3.414 12.039 1.00 97.69 164 SER A CA 1
ATOM 1215 C C . SER A 1 164 ? 0.911 -4.915 12.304 1.00 97.69 164 SER A C 1
ATOM 1217 O O . SER A 1 164 ? 0.007 -5.509 12.897 1.00 97.69 164 SER A O 1
ATOM 1219 N N . PRO A 1 165 ? 2.032 -5.549 11.901 1.00 93.81 165 PRO A N 1
ATOM 1220 C CA . PRO A 1 165 ? 2.217 -6.988 12.096 1.00 93.81 165 PRO A CA 1
ATOM 1221 C C . PRO A 1 165 ? 2.032 -7.433 13.554 1.00 93.81 165 PRO A C 1
ATOM 1223 O O . PRO A 1 165 ? 1.341 -8.412 13.814 1.00 93.81 165 PRO A O 1
ATOM 1226 N N . ASP A 1 166 ? 2.557 -6.653 14.502 1.00 95.19 166 ASP A N 1
ATOM 1227 C CA . ASP A 1 166 ? 2.461 -6.897 15.949 1.00 95.19 166 ASP A CA 1
ATOM 1228 C C . ASP A 1 166 ? 1.049 -6.687 16.538 1.00 95.19 166 ASP A C 1
ATOM 1230 O O . ASP A 1 166 ? 0.824 -6.952 17.721 1.00 95.19 166 ASP A O 1
ATOM 1234 N N . GLY A 1 167 ? 0.094 -6.186 15.746 1.00 96.31 167 GLY A N 1
ATOM 1235 C CA . GLY A 1 167 ? -1.269 -5.877 16.180 1.00 96.31 167 GLY A CA 1
ATOM 1236 C C . GLY A 1 167 ? -1.374 -4.710 17.162 1.00 96.31 167 GLY A C 1
ATOM 1237 O O . GLY A 1 167 ? -2.391 -4.574 17.839 1.00 96.31 167 GLY A O 1
ATOM 1238 N N . ARG A 1 168 ? -0.339 -3.870 17.283 1.00 97.69 168 ARG A N 1
ATOM 1239 C CA . ARG A 1 168 ? -0.360 -2.695 18.165 1.00 97.69 168 ARG A CA 1
ATOM 1240 C C . ARG A 1 168 ? -1.054 -1.489 17.538 1.00 97.69 168 ARG A C 1
ATOM 1242 O O . ARG A 1 168 ? -1.665 -0.700 18.259 1.00 97.69 168 ARG A O 1
ATOM 1249 N N . PHE A 1 169 ? -0.958 -1.338 16.223 1.00 98.75 169 PHE A N 1
ATOM 1250 C CA . PHE A 1 169 ? -1.519 -0.215 15.486 1.00 98.75 169 PHE A CA 1
ATOM 1251 C C . PHE A 1 169 ? -2.456 -0.695 14.382 1.00 98.75 169 PHE A C 1
ATOM 1253 O O . PHE A 1 169 ? -2.271 -1.761 13.795 1.00 98.75 169 PHE A O 1
ATOM 1260 N N . ALA A 1 170 ? -3.441 0.136 14.068 1.00 98.75 170 ALA A N 1
ATOM 1261 C CA . ALA A 1 170 ? -4.238 0.004 12.857 1.00 98.75 170 ALA A CA 1
ATOM 1262 C C . ALA A 1 170 ? -4.343 1.346 12.155 1.00 98.75 170 ALA A C 1
ATOM 1264 O O . ALA A 1 170 ? -4.129 2.390 12.767 1.00 98.75 170 ALA A O 1
ATOM 1265 N N . ALA A 1 171 ? -4.722 1.318 10.887 1.00 98.81 171 ALA A N 1
ATOM 1266 C CA . ALA A 1 171 ? -5.131 2.505 10.172 1.00 98.81 171 ALA A CA 1
ATOM 1267 C C . ALA A 1 171 ? -6.414 2.245 9.393 1.00 98.81 171 ALA A C 1
ATOM 1269 O O . ALA A 1 171 ? -6.590 1.168 8.823 1.00 98.81 171 ALA A O 1
ATOM 1270 N N . VAL A 1 172 ? -7.284 3.250 9.356 1.00 98.81 172 VAL A N 1
ATOM 1271 C CA . VAL A 1 172 ? -8.451 3.279 8.475 1.00 98.81 172 VAL A CA 1
ATOM 1272 C C . VAL A 1 172 ? -8.268 4.426 7.500 1.00 98.81 172 VAL A C 1
ATOM 1274 O O . VAL A 1 172 ? -8.116 5.570 7.918 1.00 98.81 172 VAL A O 1
ATOM 1277 N N . VAL A 1 173 ? -8.269 4.124 6.206 1.00 98.44 173 VAL A N 1
ATOM 1278 C CA . VAL A 1 173 ? -8.101 5.109 5.127 1.00 98.44 173 VAL A CA 1
ATOM 1279 C C . VAL A 1 173 ? -9.292 5.066 4.181 1.00 98.44 173 VAL A C 1
ATOM 1281 O O . VAL A 1 173 ? -9.962 4.040 4.074 1.00 98.44 173 VAL A 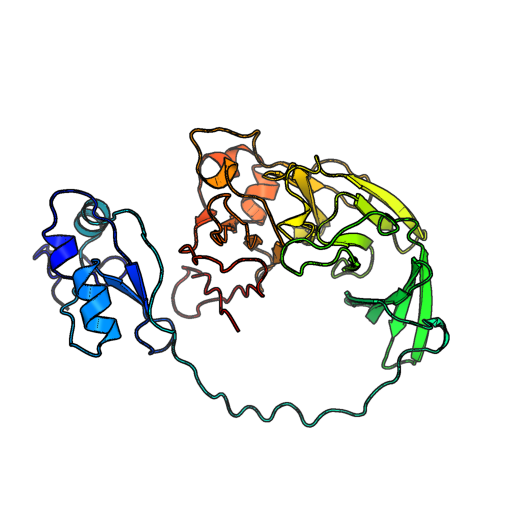O 1
ATOM 1284 N N . ILE A 1 174 ? -9.555 6.167 3.482 1.00 97.88 174 ILE A N 1
ATOM 1285 C CA . ILE A 1 174 ? -10.471 6.174 2.340 1.00 97.88 174 ILE A CA 1
ATOM 1286 C C . ILE A 1 174 ? -9.655 5.856 1.098 1.00 97.88 174 ILE A C 1
ATOM 1288 O O . ILE A 1 174 ? -8.883 6.690 0.618 1.00 97.88 174 ILE A O 1
ATOM 1292 N N . ASP A 1 175 ? -9.840 4.650 0.583 1.00 95.75 175 ASP A N 1
ATOM 1293 C CA . ASP A 1 175 ? -9.281 4.238 -0.692 1.00 95.75 175 ASP A CA 1
ATOM 1294 C C . ASP A 1 175 ? -9.805 5.133 -1.812 1.00 95.75 175 ASP A C 1
ATOM 1296 O O . ASP A 1 175 ? -10.971 5.531 -1.779 1.00 95.75 175 ASP A O 1
ATOM 1300 N N . PHE A 1 176 ? -8.947 5.489 -2.770 1.00 95.56 176 PHE A N 1
ATOM 1301 C CA . PHE A 1 176 ? -9.254 6.492 -3.804 1.00 95.56 176 PHE A CA 1
ATOM 1302 C C . PHE A 1 176 ? -9.703 7.857 -3.243 1.00 95.56 176 PHE A C 1
ATOM 1304 O O . PHE A 1 176 ? -10.395 8.631 -3.909 1.00 95.56 176 PHE A O 1
ATOM 1311 N N . GLY A 1 177 ? -9.345 8.141 -1.988 1.00 95.31 177 GLY A N 1
ATOM 1312 C CA . GLY A 1 177 ? -9.660 9.373 -1.281 1.00 95.31 177 GLY A CA 1
ATOM 1313 C C . GLY A 1 177 ? -8.425 10.036 -0.674 1.00 95.31 177 GLY A C 1
ATOM 1314 O O . GLY A 1 177 ? -7.271 9.767 -1.029 1.00 95.31 177 GLY A O 1
ATOM 1315 N N . THR A 1 178 ? -8.673 10.953 0.261 1.00 95.75 178 THR A N 1
ATOM 1316 C CA . THR A 1 178 ? -7.635 11.861 0.773 1.00 95.75 178 THR A CA 1
ATOM 1317 C C . THR A 1 178 ? -7.346 11.739 2.255 1.00 95.75 178 THR A C 1
ATOM 1319 O O . THR A 1 178 ? -6.375 12.337 2.707 1.00 95.75 178 THR A O 1
ATOM 1322 N N . ARG A 1 179 ? -8.140 10.972 3.010 1.00 97.62 179 ARG A N 1
ATOM 1323 C CA . ARG A 1 179 ? -8.103 10.969 4.478 1.00 97.62 179 ARG A CA 1
ATOM 1324 C C . ARG A 1 179 ? -7.923 9.581 5.069 1.00 97.62 179 ARG A C 1
ATOM 1326 O O . ARG A 1 179 ? -8.352 8.586 4.486 1.00 97.62 179 ARG A O 1
ATOM 1333 N N . GLY A 1 180 ? -7.373 9.552 6.275 1.00 98.25 180 GLY A N 1
ATOM 1334 C CA . GLY A 1 180 ? -7.336 8.377 7.129 1.00 98.25 180 GLY A CA 1
ATOM 1335 C C . GLY A 1 180 ? -6.943 8.700 8.567 1.00 98.25 180 GLY A C 1
ATOM 1336 O O . GLY A 1 180 ? -6.650 9.843 8.912 1.00 98.25 180 GLY A O 1
ATOM 1337 N N . GLU A 1 181 ? -6.925 7.677 9.405 1.00 98.75 181 GLU A N 1
ATOM 1338 C CA . GLU A 1 181 ? -6.564 7.741 10.822 1.00 98.75 181 GLU A CA 1
ATOM 1339 C C . GLU A 1 181 ? -5.677 6.543 11.162 1.00 98.75 181 GLU A C 1
ATOM 1341 O O . GLU A 1 181 ? -5.965 5.431 10.725 1.00 98.75 181 GLU A O 1
ATOM 1346 N N . VAL A 1 182 ? -4.631 6.759 11.960 1.00 98.81 182 VAL A N 1
ATOM 1347 C CA . VAL A 1 182 ? -3.837 5.711 12.619 1.00 98.81 182 VAL A CA 1
ATOM 1348 C C . VAL A 1 182 ? -4.224 5.661 14.093 1.00 98.81 182 VAL A C 1
ATOM 1350 O O . VAL A 1 182 ? -4.368 6.704 14.728 1.00 98.81 182 VAL A O 1
ATOM 1353 N N . PHE A 1 183 ? -4.367 4.456 14.636 1.00 98.81 183 PHE A N 1
ATOM 1354 C CA . PHE A 1 183 ? -4.794 4.191 16.006 1.00 98.81 183 PHE A CA 1
ATOM 1355 C C . PHE A 1 183 ? -3.727 3.414 16.766 1.00 98.81 183 PHE A C 1
ATOM 1357 O O . PHE A 1 183 ? -3.203 2.429 16.244 1.00 98.81 183 PHE A O 1
ATOM 1364 N N . ASP A 1 184 ? -3.488 3.778 18.026 1.00 98.56 184 ASP A N 1
ATOM 1365 C CA . ASP A 1 184 ? -2.891 2.872 19.010 1.00 98.56 184 ASP A CA 1
ATOM 1366 C C . ASP A 1 184 ? -4.012 1.994 19.588 1.00 98.56 184 ASP A C 1
ATOM 1368 O O . ASP A 1 184 ? -4.915 2.487 20.267 1.00 98.56 184 ASP A O 1
ATOM 1372 N N . LEU A 1 185 ? -3.966 0.689 19.317 1.00 98.38 185 LEU A N 1
ATOM 1373 C CA . LEU A 1 185 ? -5.031 -0.255 19.672 1.00 98.38 185 LEU A CA 1
ATOM 1374 C C . LEU A 1 185 ? -5.056 -0.636 21.155 1.00 98.38 185 LEU A C 1
ATOM 1376 O O . LEU A 1 185 ? -6.033 -1.227 21.609 1.00 98.38 185 LEU A O 1
ATOM 1380 N N . ALA A 1 186 ? -4.011 -0.311 21.919 1.00 97.44 186 ALA A N 1
ATOM 1381 C CA . ALA A 1 186 ? -4.024 -0.499 23.366 1.00 97.44 186 ALA A CA 1
ATOM 1382 C C . ALA A 1 186 ? -4.828 0.611 24.056 1.00 97.44 186 ALA A C 1
ATOM 1384 O O . ALA A 1 186 ? -5.517 0.358 25.042 1.00 97.44 186 ALA A O 1
ATOM 1385 N N . SER A 1 187 ? -4.742 1.838 23.537 1.00 97.50 187 SER A N 1
ATOM 1386 C CA . SER A 1 187 ? -5.484 2.996 24.057 1.00 97.50 187 SER A CA 1
ATOM 1387 C C . SER A 1 187 ? -6.808 3.272 23.336 1.00 97.50 187 SER A C 1
ATOM 1389 O O . SER A 1 187 ? -7.639 4.018 23.852 1.00 97.50 187 SER A O 1
ATOM 1391 N N . GLY A 1 188 ? -6.979 2.735 22.127 1.00 97.94 188 GLY A N 1
ATOM 1392 C CA . GLY A 1 188 ? -8.078 3.043 21.212 1.00 97.94 188 GLY A CA 1
ATOM 1393 C C . GLY A 1 188 ? -8.056 4.464 20.641 1.00 97.94 188 GLY A C 1
ATOM 1394 O O . GLY A 1 188 ? -9.030 4.887 20.017 1.00 97.94 188 GLY A O 1
ATOM 1395 N N . SER A 1 189 ? -6.975 5.216 20.862 1.00 98.06 189 SER A N 1
ATOM 1396 C CA . SER A 1 189 ? -6.862 6.624 20.473 1.00 98.06 189 SER A CA 1
ATOM 1397 C C . SER A 1 189 ? -6.252 6.785 19.084 1.00 98.06 189 SER A C 1
ATOM 1399 O O . SER A 1 189 ? -5.347 6.041 18.705 1.00 98.06 189 SER A O 1
ATOM 1401 N N . VAL A 1 190 ? -6.709 7.805 18.354 1.00 98.62 190 VAL A N 1
ATOM 1402 C CA . VAL A 1 190 ? -6.059 8.259 17.118 1.00 98.62 190 VAL A CA 1
ATOM 1403 C C . VAL A 1 190 ? -4.717 8.896 17.474 1.00 98.62 190 VAL A C 1
ATOM 1405 O O . VAL A 1 190 ? -4.669 9.843 18.258 1.00 98.62 190 VAL A O 1
ATOM 1408 N N . THR A 1 191 ? -3.637 8.386 16.895 1.00 98.44 191 THR A N 1
ATOM 1409 C CA . THR A 1 191 ? -2.271 8.894 17.078 1.00 98.44 191 THR A CA 1
ATOM 1410 C C . THR A 1 191 ? -1.818 9.762 15.911 1.00 98.44 191 THR A C 1
ATOM 1412 O O . THR A 1 191 ? -1.079 10.721 16.114 1.00 98.44 191 THR A O 1
ATOM 1415 N N . VAL A 1 192 ? -2.288 9.464 14.695 1.00 98.06 192 VAL A N 1
ATOM 1416 C CA . VAL A 1 192 ? -1.959 10.224 13.482 1.00 98.06 192 VAL A CA 1
ATOM 1417 C C . VAL A 1 192 ? -3.220 10.426 12.650 1.00 98.06 192 VAL A C 1
ATOM 1419 O O . VAL A 1 192 ? -3.913 9.470 12.312 1.00 98.06 192 VAL A O 1
ATOM 1422 N N . SER A 1 193 ? -3.513 11.675 12.294 1.00 97.69 193 SER A N 1
ATOM 1423 C CA . SER A 1 193 ? -4.481 11.997 11.241 1.00 97.69 193 SER A CA 1
ATOM 1424 C C . SER A 1 193 ? -3.751 12.047 9.904 1.00 97.69 193 SER A C 1
ATOM 1426 O O . SER A 1 193 ? -2.759 12.761 9.769 1.00 97.69 193 SER A O 1
ATOM 1428 N N . LEU A 1 194 ? -4.224 11.277 8.930 1.00 97.88 194 LEU A N 1
ATOM 1429 C CA . LEU A 1 194 ? -3.628 11.181 7.604 1.00 97.88 194 LEU A CA 1
ATOM 1430 C C . LEU A 1 194 ? -4.418 12.058 6.637 1.00 97.88 194 LEU A C 1
ATOM 1432 O O . LEU A 1 194 ? -5.637 11.920 6.520 1.00 97.88 194 LEU A O 1
ATOM 1436 N N . GLU A 1 195 ? -3.718 12.924 5.914 1.00 96.19 195 GLU A N 1
ATOM 1437 C CA . GLU A 1 195 ? -4.287 13.713 4.827 1.00 96.19 195 GLU A CA 1
ATOM 1438 C C . GLU A 1 195 ? -3.262 13.845 3.697 1.00 96.19 195 GLU A C 1
ATOM 1440 O O . GLU A 1 195 ? -2.088 14.129 3.945 1.00 96.19 195 GLU A O 1
ATOM 1445 N N . ASN A 1 196 ? -3.702 13.623 2.457 1.00 93.50 196 ASN A N 1
ATOM 1446 C CA . ASN A 1 196 ? -2.905 13.900 1.263 1.00 93.50 196 ASN A CA 1
ATOM 1447 C C . ASN A 1 196 ? -3.430 15.140 0.520 1.00 93.50 196 ASN A C 1
ATOM 1449 O O . ASN A 1 196 ? -4.554 15.586 0.741 1.00 93.50 196 ASN A O 1
ATOM 1453 N N . ASP A 1 197 ? -2.621 15.692 -0.385 1.00 92.81 197 ASP A N 1
ATOM 1454 C CA . ASP A 1 197 ? -2.943 16.912 -1.146 1.00 92.81 197 ASP A CA 1
ATOM 1455 C C . ASP A 1 197 ? -4.102 16.783 -2.155 1.00 92.81 197 ASP A C 1
ATOM 1457 O O . ASP A 1 197 ? -4.481 17.765 -2.797 1.00 92.81 197 ASP A O 1
ATOM 1461 N N . GLY A 1 198 ? -4.674 15.587 -2.302 1.00 89.81 198 GLY A N 1
ATOM 1462 C CA . GLY A 1 198 ? -5.869 15.306 -3.089 1.00 89.81 198 GLY A CA 1
ATOM 1463 C C . GLY A 1 198 ? -5.678 15.272 -4.600 1.00 89.81 198 GLY A C 1
ATOM 1464 O O . GLY A 1 198 ? -6.599 14.854 -5.306 1.00 89.81 198 GLY A O 1
ATOM 1465 N N . HIS A 1 199 ? -4.509 15.651 -5.116 1.00 91.94 199 HIS A N 1
ATOM 1466 C CA . HIS A 1 199 ? -4.272 15.735 -6.553 1.00 91.94 199 HIS A CA 1
ATOM 1467 C C . HIS A 1 199 ? -4.370 14.350 -7.217 1.00 91.94 199 HIS A C 1
ATOM 1469 O O . HIS A 1 199 ? -3.517 13.493 -7.003 1.00 91.94 199 HIS A O 1
ATOM 1475 N N . HIS A 1 200 ? -5.436 14.135 -8.002 1.00 91.19 200 HIS A N 1
ATOM 1476 C CA . HIS A 1 200 ? -5.787 12.852 -8.636 1.00 91.19 200 HIS A CA 1
ATOM 1477 C C . HIS A 1 200 ? -5.753 11.645 -7.685 1.00 91.19 200 HIS A C 1
ATOM 1479 O O . HIS A 1 200 ? -5.414 10.526 -8.075 1.00 91.19 200 HIS A O 1
ATOM 1485 N N . SER A 1 201 ? -6.110 11.865 -6.420 1.00 91.12 201 SER A N 1
ATOM 1486 C CA . SER A 1 201 ? -6.194 10.802 -5.411 1.00 91.12 201 SER A CA 1
ATOM 1487 C C . SER A 1 201 ? -7.236 9.722 -5.739 1.00 91.12 201 SER A C 1
ATOM 1489 O O . SER A 1 201 ? -7.124 8.614 -5.236 1.00 91.12 201 SER A O 1
ATOM 1491 N N . ASP A 1 202 ? -8.187 10.015 -6.626 1.00 92.38 202 ASP A N 1
ATOM 1492 C CA . ASP A 1 202 ? -9.215 9.116 -7.160 1.00 92.38 202 ASP A CA 1
ATOM 1493 C C . ASP A 1 202 ? -8.690 8.116 -8.210 1.00 92.38 202 ASP A C 1
ATOM 1495 O O . ASP A 1 202 ? -9.378 7.164 -8.583 1.00 92.38 202 ASP A O 1
ATOM 1499 N N . THR A 1 203 ? -7.455 8.299 -8.685 1.00 91.75 203 THR A N 1
ATOM 1500 C CA . THR A 1 203 ? -6.857 7.446 -9.725 1.00 91.75 203 THR A CA 1
ATOM 1501 C C . THR A 1 203 ? -6.134 6.221 -9.175 1.00 91.75 203 THR A C 1
ATOM 1503 O O . THR A 1 203 ? -5.972 5.235 -9.899 1.00 91.75 203 THR A O 1
ATOM 1506 N N . VAL A 1 204 ? -5.732 6.253 -7.904 1.00 93.81 204 VAL A N 1
ATOM 1507 C CA . VAL A 1 204 ? -4.915 5.231 -7.238 1.00 93.81 204 VAL A CA 1
ATOM 1508 C C . VAL A 1 204 ? -5.380 5.011 -5.795 1.00 93.81 204 VAL A C 1
ATOM 1510 O O . VAL A 1 204 ? -5.856 5.959 -5.167 1.00 93.81 204 VAL A O 1
ATOM 1513 N N . PRO A 1 205 ? -5.195 3.806 -5.229 1.00 95.25 205 PRO A N 1
ATOM 1514 C CA . PRO A 1 205 ? -5.439 3.545 -3.824 1.00 95.25 205 PRO A CA 1
ATOM 1515 C C . PRO A 1 205 ? -4.743 4.530 -2.886 1.00 95.25 205 PRO A C 1
ATOM 1517 O O . PRO A 1 205 ? -3.730 5.158 -3.232 1.00 95.25 205 PRO A O 1
ATOM 1520 N N . PHE A 1 206 ? -5.262 4.649 -1.666 1.00 96.31 206 PHE A N 1
ATOM 1521 C CA . PHE A 1 206 ? -4.548 5.389 -0.630 1.00 96.31 206 PHE A CA 1
ATOM 1522 C C . PHE A 1 206 ? -3.288 4.605 -0.242 1.00 96.31 206 PHE A C 1
ATOM 1524 O O . PHE A 1 206 ? -3.370 3.475 0.239 1.00 96.31 206 PHE A O 1
ATOM 1531 N N . SER A 1 207 ? -2.106 5.192 -0.439 1.00 97.25 207 SER A N 1
ATOM 1532 C CA . SER A 1 207 ? -0.851 4.534 -0.073 1.00 97.25 207 SER A CA 1
ATOM 1533 C C . SER A 1 207 ? -0.740 4.429 1.440 1.00 97.25 207 SER A C 1
ATOM 1535 O O . SER A 1 207 ? -0.559 5.445 2.117 1.00 97.25 207 SER A O 1
ATOM 1537 N N . LEU A 1 208 ? -0.818 3.210 1.967 1.00 98.19 208 LEU A N 1
ATOM 1538 C CA . LEU A 1 208 ? -0.544 2.944 3.369 1.00 98.19 208 LEU A CA 1
ATOM 1539 C C . LEU A 1 208 ? 0.032 1.540 3.581 1.00 98.19 208 LEU A C 1
ATOM 1541 O O . LEU A 1 208 ? -0.486 0.556 3.057 1.00 98.19 208 LEU A O 1
ATOM 1545 N N . LEU A 1 209 ? 1.103 1.451 4.369 1.00 97.44 209 LEU A N 1
ATOM 1546 C CA . LEU A 1 209 ? 1.734 0.190 4.749 1.00 97.44 209 LEU A CA 1
ATOM 1547 C C . LEU A 1 209 ? 2.364 0.299 6.137 1.00 97.44 209 LEU A C 1
ATOM 1549 O O . LEU A 1 209 ? 3.196 1.171 6.377 1.00 97.44 209 LEU A O 1
ATOM 1553 N N . PHE A 1 210 ? 2.037 -0.639 7.023 1.00 97.56 210 PHE A N 1
ATOM 1554 C CA . PHE A 1 210 ? 2.834 -0.871 8.223 1.00 97.56 210 PHE A CA 1
ATOM 1555 C C . PHE A 1 210 ? 3.986 -1.827 7.924 1.00 97.56 210 PHE A C 1
ATOM 1557 O O . PHE A 1 210 ? 3.825 -2.821 7.216 1.00 97.56 210 PHE A O 1
ATOM 1564 N N . THR A 1 211 ? 5.146 -1.547 8.504 1.00 94.50 211 THR A N 1
ATOM 1565 C CA . THR A 1 211 ? 6.332 -2.402 8.418 1.00 94.50 211 THR A CA 1
ATOM 1566 C C . THR A 1 211 ? 7.111 -2.376 9.728 1.00 94.50 211 THR A C 1
ATOM 1568 O O . THR A 1 211 ? 6.854 -1.540 10.595 1.00 94.50 211 THR A O 1
ATOM 1571 N N . VAL A 1 212 ? 8.072 -3.287 9.872 1.00 92.50 212 VAL A N 1
ATOM 1572 C CA . VAL A 1 212 ? 8.998 -3.324 11.005 1.00 92.50 212 VAL A CA 1
ATOM 1573 C C . VAL A 1 212 ? 10.411 -3.088 10.495 1.00 92.50 212 VAL A C 1
ATOM 1575 O O . VAL A 1 212 ? 10.908 -3.820 9.641 1.00 92.50 212 VAL A O 1
ATOM 1578 N N . HIS A 1 213 ? 11.081 -2.084 11.049 1.00 89.00 213 HIS A N 1
ATOM 1579 C CA . HIS A 1 213 ? 12.472 -1.771 10.756 1.00 89.00 213 HIS A CA 1
ATOM 1580 C C . HIS A 1 213 ? 13.242 -1.563 12.060 1.00 89.00 213 HIS A C 1
ATOM 1582 O O . HIS A 1 213 ? 12.768 -0.882 12.965 1.00 89.00 213 HIS A O 1
ATOM 1588 N N . ALA A 1 214 ? 14.408 -2.205 12.185 1.00 88.06 214 ALA A N 1
ATOM 1589 C CA . ALA A 1 214 ? 15.219 -2.197 13.408 1.00 88.06 214 ALA A CA 1
ATOM 1590 C C . ALA A 1 214 ? 14.418 -2.532 14.693 1.00 88.06 214 ALA A C 1
ATOM 1592 O O . ALA A 1 214 ? 14.658 -1.969 15.760 1.00 88.06 214 ALA A O 1
ATOM 1593 N N . GLY A 1 215 ? 13.438 -3.440 14.585 1.00 89.94 215 GLY A N 1
ATOM 1594 C CA . GLY A 1 215 ? 12.566 -3.844 15.695 1.00 89.94 215 GLY A CA 1
ATOM 1595 C C . GLY A 1 215 ? 11.488 -2.823 16.080 1.00 89.94 215 GLY A C 1
ATOM 1596 O O . GLY A 1 215 ? 10.831 -3.001 17.102 1.00 89.94 215 GLY A O 1
ATOM 1597 N N . ARG A 1 216 ? 11.298 -1.761 15.290 1.00 91.88 216 ARG A N 1
ATOM 1598 C CA . ARG A 1 216 ? 10.270 -0.737 15.497 1.00 91.88 216 ARG A CA 1
ATOM 1599 C C . ARG A 1 216 ? 9.240 -0.772 14.379 1.00 91.88 216 ARG A C 1
ATOM 1601 O O . ARG A 1 216 ? 9.599 -0.885 13.208 1.00 91.88 216 ARG A O 1
ATOM 1608 N N . THR A 1 217 ? 7.973 -0.626 14.747 1.00 95.88 217 THR A N 1
ATOM 1609 C CA . THR A 1 217 ? 6.881 -0.447 13.789 1.00 95.88 217 THR A CA 1
ATOM 1610 C C . THR A 1 217 ? 6.948 0.955 13.189 1.00 95.88 217 THR A C 1
ATOM 1612 O O . THR A 1 217 ? 7.104 1.937 13.910 1.00 95.88 217 THR A O 1
ATOM 1615 N N . VAL A 1 218 ? 6.824 1.037 11.868 1.00 97.00 218 VAL A N 1
ATOM 1616 C CA . VAL A 1 218 ? 6.806 2.276 11.085 1.00 97.00 218 VAL A CA 1
ATOM 1617 C C . VAL A 1 218 ? 5.589 2.236 10.165 1.00 97.00 218 VAL A C 1
ATOM 1619 O O . VAL A 1 218 ? 5.258 1.173 9.633 1.00 97.00 218 VAL A O 1
ATOM 1622 N N . VAL A 1 219 ? 4.925 3.377 9.971 1.00 98.38 219 VAL A N 1
ATOM 1623 C CA . VAL A 1 219 ? 3.844 3.519 8.988 1.00 98.38 219 VAL A CA 1
ATOM 1624 C C . VAL A 1 219 ? 4.327 4.351 7.806 1.00 98.38 219 VAL A C 1
ATOM 1626 O O . VAL A 1 219 ? 4.816 5.463 7.973 1.00 98.38 219 VAL A O 1
ATOM 1629 N N . LEU A 1 220 ? 4.215 3.792 6.605 1.00 98.12 220 LEU A N 1
ATOM 1630 C CA . LEU A 1 220 ? 4.437 4.492 5.347 1.00 98.12 220 LEU A CA 1
ATOM 1631 C C . LEU A 1 220 ? 3.090 4.986 4.842 1.00 98.12 220 LEU A C 1
ATOM 1633 O O . LEU A 1 220 ? 2.149 4.197 4.763 1.00 98.12 220 LEU A O 1
ATOM 1637 N N . HIS A 1 221 ? 3.000 6.257 4.473 1.00 97.88 221 HIS A N 1
ATOM 1638 C CA . HIS A 1 221 ? 1.778 6.857 3.949 1.00 97.88 221 HIS A CA 1
ATOM 1639 C C . HIS A 1 221 ? 2.071 7.970 2.945 1.00 97.88 221 HIS A C 1
ATOM 1641 O O . HIS A 1 221 ? 3.151 8.561 2.929 1.00 97.88 221 HIS A O 1
ATOM 1647 N N . ARG A 1 222 ? 1.114 8.232 2.055 1.00 95.62 222 ARG A N 1
ATOM 1648 C CA . ARG A 1 222 ? 1.230 9.293 1.050 1.00 95.62 222 ARG A CA 1
ATOM 1649 C C . ARG A 1 222 ? 0.795 10.636 1.627 1.00 95.62 222 ARG A C 1
ATOM 1651 O O . ARG A 1 222 ? -0.361 10.784 2.004 1.00 95.62 222 ARG A O 1
ATOM 1658 N N . THR A 1 223 ? 1.678 11.633 1.584 1.00 94.88 223 THR A N 1
ATOM 1659 C CA . THR A 1 223 ? 1.372 13.022 1.992 1.00 94.88 223 THR A CA 1
ATOM 1660 C C . THR A 1 223 ? 1.109 13.947 0.803 1.00 94.88 223 THR A C 1
ATOM 1662 O O . THR A 1 223 ? 0.379 14.930 0.915 1.00 94.88 223 THR A O 1
ATOM 1665 N N . LYS A 1 224 ? 1.657 13.618 -0.370 1.00 94.31 224 LYS A N 1
ATOM 1666 C CA . LYS A 1 224 ? 1.344 14.255 -1.660 1.00 94.31 224 LYS A CA 1
ATOM 1667 C C . LYS A 1 224 ? 1.203 13.194 -2.727 1.00 94.31 224 LYS A C 1
ATOM 1669 O O . LYS A 1 224 ? 1.809 12.140 -2.583 1.00 94.31 224 LYS A O 1
ATOM 1674 N N . TRP A 1 225 ? 0.492 13.474 -3.812 1.00 92.44 225 TRP A N 1
ATOM 1675 C CA . TRP A 1 225 ? 0.271 12.519 -4.905 1.00 92.44 225 TRP A CA 1
ATOM 1676 C C . TRP A 1 225 ? 1.510 11.693 -5.311 1.00 92.44 225 TRP A C 1
ATOM 1678 O O . TRP A 1 225 ? 1.385 10.490 -5.516 1.00 92.44 225 TRP A O 1
ATOM 1688 N N . ASN A 1 226 ? 2.711 12.281 -5.338 1.00 92.00 226 ASN A N 1
ATOM 1689 C CA . ASN A 1 226 ? 3.966 11.611 -5.700 1.00 92.00 226 ASN A CA 1
ATOM 1690 C C . ASN A 1 226 ? 4.936 11.332 -4.533 1.00 92.00 226 ASN A C 1
ATOM 1692 O O . ASN A 1 226 ? 6.082 10.951 -4.778 1.00 92.00 226 ASN A O 1
ATOM 1696 N N . ARG A 1 227 ? 4.520 11.539 -3.277 1.00 93.62 227 ARG A N 1
ATOM 1697 C CA . ARG A 1 227 ? 5.417 11.556 -2.113 1.00 93.62 227 ARG A CA 1
ATOM 1698 C C . ARG A 1 227 ? 4.930 10.642 -0.995 1.00 93.62 227 ARG A C 1
ATOM 1700 O O . ARG A 1 227 ? 3.865 10.873 -0.422 1.00 93.62 227 ARG A O 1
ATOM 1707 N N . ILE A 1 228 ? 5.763 9.666 -0.640 1.00 95.69 228 ILE A N 1
ATOM 1708 C CA . ILE A 1 228 ? 5.597 8.852 0.568 1.00 95.69 228 ILE A CA 1
ATOM 1709 C C . ILE A 1 228 ? 6.442 9.422 1.705 1.00 95.69 228 ILE A C 1
ATOM 1711 O O . ILE A 1 228 ? 7.576 9.874 1.517 1.00 95.69 228 ILE A O 1
ATOM 1715 N N . GLU A 1 229 ? 5.878 9.348 2.895 1.00 96.06 229 GLU A N 1
ATOM 1716 C CA . GLU A 1 229 ? 6.520 9.608 4.168 1.00 96.06 229 GLU A CA 1
ATOM 1717 C C . GLU A 1 229 ? 6.427 8.355 5.038 1.00 96.06 229 GLU A C 1
ATOM 1719 O O . GLU A 1 229 ? 5.429 7.640 5.012 1.00 96.06 229 GLU A O 1
ATOM 1724 N N . ALA A 1 230 ? 7.485 8.074 5.784 1.00 97.19 230 ALA A N 1
ATOM 1725 C CA . ALA A 1 230 ? 7.494 7.101 6.857 1.00 97.19 230 ALA A CA 1
ATOM 1726 C C . ALA A 1 230 ? 7.469 7.858 8.182 1.00 97.19 230 ALA A C 1
ATOM 1728 O O . ALA A 1 230 ? 8.305 8.737 8.390 1.00 97.19 230 ALA A O 1
ATOM 1729 N N . SER A 1 231 ? 6.560 7.503 9.082 1.00 97.81 231 SER A N 1
ATOM 1730 C CA . SER A 1 231 ? 6.457 8.101 10.412 1.00 97.81 231 SER A CA 1
ATOM 1731 C C . SER A 1 231 ? 6.361 7.043 11.508 1.00 97.81 231 SER A C 1
ATOM 1733 O O . SER A 1 231 ? 6.016 5.879 11.268 1.00 97.81 231 SER A O 1
ATOM 1735 N N . ASP A 1 232 ? 6.693 7.444 12.732 1.00 97.81 232 ASP A N 1
ATOM 1736 C CA . ASP A 1 232 ? 6.400 6.650 13.919 1.00 97.81 232 ASP A CA 1
ATOM 1737 C C . ASP A 1 232 ? 4.873 6.651 14.136 1.00 97.81 232 ASP A C 1
ATOM 1739 O O . ASP A 1 232 ? 4.274 7.720 14.276 1.00 97.81 232 ASP A O 1
ATOM 1743 N N . PRO A 1 233 ? 4.204 5.486 14.152 1.00 98.31 233 PRO A N 1
ATOM 1744 C CA . PRO A 1 233 ? 2.750 5.425 14.255 1.00 98.31 233 PRO A CA 1
ATOM 1745 C C . PRO A 1 233 ? 2.217 5.852 15.627 1.00 98.31 233 PRO A C 1
ATOM 1747 O O . PRO A 1 233 ? 1.024 6.118 15.739 1.00 98.31 233 PRO A O 1
ATOM 1750 N N . ALA A 1 234 ? 3.049 5.919 16.672 1.00 97.69 234 ALA A N 1
ATOM 1751 C CA . ALA A 1 234 ? 2.624 6.363 17.997 1.00 97.69 234 ALA A CA 1
ATOM 1752 C C . ALA A 1 234 ? 2.594 7.891 18.122 1.00 97.69 234 ALA A C 1
ATOM 1754 O O . ALA A 1 234 ? 1.754 8.427 18.841 1.00 97.69 234 ALA A O 1
ATOM 1755 N N . THR A 1 235 ? 3.521 8.584 17.457 1.00 97.00 235 THR A N 1
ATOM 1756 C CA . THR A 1 235 ? 3.717 10.035 17.621 1.00 97.00 235 THR A CA 1
ATOM 1757 C C . THR A 1 235 ? 3.410 10.839 16.363 1.00 97.00 235 THR A C 1
ATOM 1759 O O . THR A 1 235 ? 3.206 12.047 16.450 1.00 97.00 235 THR A O 1
ATOM 1762 N N . GLY A 1 236 ? 3.405 10.194 15.197 1.00 96.62 236 GLY A N 1
ATOM 1763 C CA . GLY A 1 236 ? 3.360 10.856 13.897 1.00 96.62 236 GLY A CA 1
ATOM 1764 C C . GLY A 1 236 ? 4.675 11.528 13.501 1.00 96.62 236 GLY A C 1
ATOM 1765 O O . GLY A 1 236 ? 4.721 12.162 12.452 1.00 96.62 236 GLY A O 1
ATOM 1766 N N . GLU A 1 237 ? 5.741 11.407 14.300 1.00 96.69 237 GLU A N 1
ATOM 1767 C CA . GLU A 1 237 ? 7.029 12.017 13.969 1.00 96.69 237 GLU A CA 1
ATOM 1768 C C . GLU A 1 237 ? 7.623 11.379 12.703 1.00 96.69 237 GLU A C 1
ATOM 1770 O O . GLU A 1 237 ? 7.640 10.147 12.588 1.00 96.69 237 GLU A O 1
ATOM 1775 N N . PRO A 1 238 ? 8.126 12.184 11.751 1.00 95.25 238 PRO A N 1
ATOM 1776 C CA . PRO A 1 238 ? 8.701 11.666 10.520 1.00 95.25 238 PRO A CA 1
ATOM 1777 C C . PRO A 1 238 ? 9.998 10.901 10.808 1.00 95.25 238 PRO A C 1
ATOM 1779 O O . PRO A 1 238 ? 10.884 11.378 11.516 1.00 95.25 238 PRO A O 1
ATOM 1782 N N . VAL A 1 239 ? 10.113 9.719 10.212 1.00 95.56 239 VAL A N 1
ATOM 1783 C CA . VAL A 1 239 ? 11.305 8.861 10.224 1.00 95.56 239 VAL A CA 1
ATOM 1784 C C . VAL A 1 239 ? 12.112 9.075 8.947 1.00 95.56 239 VAL A C 1
ATOM 1786 O O . VAL A 1 239 ? 13.314 9.311 9.003 1.00 95.56 239 VAL A O 1
ATOM 1789 N N . ALA A 1 240 ? 11.447 9.028 7.794 1.00 94.50 240 ALA A N 1
ATOM 1790 C CA . ALA A 1 240 ? 12.057 9.277 6.495 1.00 94.50 240 ALA A CA 1
ATOM 1791 C C . ALA A 1 240 ? 11.021 9.871 5.549 1.00 94.50 240 ALA A C 1
ATOM 1793 O O . ALA A 1 240 ? 9.833 9.567 5.634 1.00 94.50 240 ALA A O 1
ATOM 1794 N N . VAL A 1 241 ? 11.465 10.706 4.618 1.00 93.38 241 VAL A N 1
ATOM 1795 C CA . VAL A 1 241 ? 10.569 11.347 3.659 1.00 93.38 241 VAL A CA 1
ATOM 1796 C C . VAL A 1 241 ? 11.168 11.226 2.271 1.00 93.38 241 VAL A C 1
ATOM 1798 O O . VAL A 1 241 ? 12.378 11.375 2.095 1.00 93.38 241 VAL A O 1
ATOM 1801 N N . MET A 1 242 ? 10.333 10.938 1.274 1.00 90.62 242 MET A N 1
ATOM 1802 C CA . MET A 1 242 ? 10.759 11.090 -0.113 1.00 90.62 242 MET A CA 1
ATOM 1803 C C . MET A 1 242 ? 11.061 12.575 -0.402 1.00 90.62 242 MET A C 1
ATOM 1805 O O . MET A 1 242 ? 10.414 13.459 0.184 1.00 90.62 242 MET A O 1
ATOM 1809 N N . PRO A 1 243 ? 12.020 12.866 -1.295 1.00 86.62 243 PRO A N 1
ATOM 1810 C CA . PRO A 1 243 ? 12.369 14.226 -1.677 1.00 86.62 243 PRO A CA 1
ATOM 1811 C C . PRO A 1 243 ? 11.180 15.017 -2.197 1.00 86.62 243 PRO A C 1
ATOM 1813 O O . PRO A 1 243 ? 10.171 14.470 -2.658 1.00 86.62 243 PRO A O 1
ATOM 1816 N N . ALA A 1 244 ? 11.308 16.339 -2.124 1.00 79.62 244 ALA A N 1
ATOM 1817 C CA . ALA A 1 244 ? 10.385 17.217 -2.824 1.00 79.62 244 ALA A CA 1
ATOM 1818 C C . ALA A 1 244 ? 10.443 16.950 -4.338 1.00 79.62 244 ALA A C 1
ATOM 1820 O O . ALA A 1 244 ? 11.481 16.572 -4.874 1.00 79.62 244 ALA A O 1
ATOM 1821 N N . SER A 1 245 ? 9.317 17.152 -5.026 1.00 77.00 245 SER A N 1
ATOM 1822 C CA . SER A 1 245 ? 9.204 16.901 -6.463 1.00 77.00 245 SER A CA 1
ATOM 1823 C C . SER A 1 245 ? 10.318 17.595 -7.249 1.00 77.00 245 SER A C 1
ATOM 1825 O O . SER A 1 245 ? 10.392 18.823 -7.276 1.00 77.00 245 SER A O 1
ATOM 1827 N N . ASP A 1 246 ? 11.120 16.804 -7.953 1.00 78.38 246 ASP A N 1
ATOM 1828 C CA . ASP A 1 246 ? 12.083 17.275 -8.942 1.00 78.38 246 ASP A CA 1
ATOM 1829 C C . ASP A 1 246 ? 11.592 16.870 -10.333 1.00 78.38 246 ASP A C 1
ATOM 1831 O O . ASP A 1 246 ? 11.550 15.689 -10.671 1.00 78.38 246 ASP A O 1
ATOM 1835 N N . SER A 1 247 ? 11.215 17.852 -11.153 1.00 76.12 247 SER A N 1
ATOM 1836 C CA . SER A 1 247 ? 10.692 17.613 -12.504 1.00 76.12 247 SER A CA 1
ATOM 1837 C C . SER A 1 247 ? 11.659 16.867 -13.432 1.00 76.12 247 SER A C 1
ATOM 1839 O O . SER A 1 247 ? 11.200 16.242 -14.389 1.00 76.12 247 SER A O 1
ATOM 1841 N N . SER A 1 248 ? 12.969 16.905 -13.155 1.00 74.56 248 SER A N 1
ATOM 1842 C CA . SER A 1 248 ? 13.977 16.158 -13.916 1.00 74.56 248 SER A CA 1
ATOM 1843 C C . SER A 1 248 ? 13.942 14.656 -13.618 1.00 74.56 248 SER A C 1
ATOM 1845 O O . SER A 1 248 ? 14.441 13.844 -14.396 1.00 74.56 248 SER A O 1
ATOM 1847 N N . GLN A 1 249 ? 13.312 14.279 -12.508 1.00 79.88 249 GLN A N 1
ATOM 1848 C CA . GLN A 1 249 ? 13.265 12.919 -12.024 1.00 79.88 249 GLN A CA 1
ATOM 1849 C C . GLN A 1 249 ? 11.951 12.239 -12.399 1.00 79.88 249 GLN A C 1
ATOM 1851 O O . GLN A 1 249 ? 10.863 12.704 -12.070 1.00 79.88 249 GLN A O 1
ATOM 1856 N N . PHE A 1 250 ? 12.053 11.067 -13.025 1.00 78.19 250 PHE A N 1
ATOM 1857 C CA . PHE A 1 250 ? 10.898 10.273 -13.451 1.00 78.19 250 PHE A CA 1
ATOM 1858 C C . PHE A 1 250 ? 9.897 9.978 -12.314 1.00 78.19 250 PHE A C 1
ATOM 1860 O O . PHE A 1 250 ? 8.689 10.128 -12.489 1.00 78.19 250 PHE A O 1
ATOM 1867 N N . TRP A 1 251 ? 10.393 9.582 -11.137 1.00 79.44 251 TRP A N 1
ATOM 1868 C CA . TRP A 1 251 ? 9.555 9.204 -9.992 1.00 79.44 251 TRP A CA 1
ATOM 1869 C C . TRP A 1 251 ? 8.693 10.364 -9.478 1.00 79.44 251 TRP A C 1
ATOM 1871 O O . TRP A 1 251 ? 7.619 10.119 -8.936 1.00 79.44 251 TRP A O 1
ATOM 1881 N N . SER A 1 252 ? 9.113 11.614 -9.701 1.00 85.44 252 SER A N 1
ATOM 1882 C CA . SER A 1 252 ? 8.340 12.805 -9.339 1.00 85.44 252 SER A CA 1
ATOM 1883 C C . SER A 1 252 ? 7.053 12.940 -10.146 1.00 85.44 252 SER A C 1
ATOM 1885 O O . SER A 1 252 ? 6.201 13.739 -9.775 1.00 85.44 252 SER A O 1
ATOM 1887 N N . HIS A 1 253 ? 6.906 12.189 -11.239 1.00 87.19 253 HIS A N 1
ATOM 1888 C CA . HIS A 1 253 ? 5.710 12.182 -12.080 1.00 87.19 253 HIS A CA 1
ATOM 1889 C C . HIS A 1 253 ? 4.778 11.001 -11.794 1.00 87.19 253 HIS A C 1
ATOM 1891 O O . HIS A 1 253 ? 3.758 10.854 -12.464 1.00 87.19 253 HIS A O 1
ATOM 1897 N N . CYS A 1 254 ? 5.123 10.155 -10.821 1.00 89.50 254 CYS A N 1
ATOM 1898 C CA . CYS A 1 254 ? 4.360 8.963 -10.477 1.00 89.50 254 CYS A CA 1
ATOM 1899 C C . CYS A 1 254 ? 3.441 9.230 -9.282 1.00 89.50 254 CYS A C 1
ATOM 1901 O O . CYS A 1 254 ? 3.910 9.557 -8.194 1.00 89.50 254 CYS A O 1
ATOM 1903 N N . PHE A 1 255 ? 2.144 9.029 -9.479 1.00 93.19 255 PHE A N 1
ATOM 1904 C CA . PHE A 1 255 ? 1.130 8.994 -8.436 1.00 93.19 255 PHE A CA 1
ATOM 1905 C C . PHE A 1 255 ? 1.302 7.709 -7.632 1.00 93.19 255 PHE A C 1
ATOM 1907 O O . PHE A 1 255 ? 1.081 6.617 -8.149 1.00 93.19 255 PHE A O 1
ATOM 1914 N N . GLN A 1 256 ? 1.739 7.827 -6.383 1.00 93.62 256 GLN A N 1
ATOM 1915 C CA . GLN A 1 256 ? 1.998 6.676 -5.522 1.00 93.62 256 GLN A CA 1
ATOM 1916 C C . GLN A 1 256 ? 0.679 5.993 -5.173 1.00 93.62 256 GLN A C 1
ATOM 1918 O O . GLN A 1 256 ? -0.228 6.666 -4.692 1.00 93.62 256 GLN A O 1
ATOM 1923 N N . GLY A 1 257 ? 0.565 4.688 -5.422 1.00 94.31 257 GLY A N 1
ATOM 1924 C CA . GLY A 1 257 ? -0.658 3.919 -5.187 1.00 94.31 257 GLY A CA 1
ATOM 1925 C C . GLY A 1 257 ? -0.549 2.993 -3.981 1.00 94.31 257 GLY A C 1
ATOM 1926 O O . GLY A 1 257 ? 0.028 3.370 -2.958 1.00 94.31 257 GLY A O 1
ATOM 1927 N N . ALA A 1 258 ? -1.113 1.795 -4.080 1.00 95.00 258 ALA A N 1
ATOM 1928 C CA . ALA A 1 258 ? -1.016 0.777 -3.047 1.00 95.00 258 ALA A CA 1
ATOM 1929 C C . ALA A 1 258 ? 0.448 0.393 -2.780 1.00 95.00 258 ALA A C 1
ATOM 1931 O O . ALA A 1 258 ? 1.275 0.299 -3.691 1.00 95.00 258 ALA A O 1
ATOM 1932 N N . LEU A 1 259 ? 0.761 0.168 -1.503 1.00 95.19 259 LEU A N 1
ATOM 1933 C CA . LEU A 1 259 ? 2.098 -0.186 -1.039 1.00 95.19 259 LEU A CA 1
ATOM 1934 C C . LEU A 1 259 ? 2.160 -1.658 -0.630 1.00 95.19 259 LEU A C 1
ATOM 1936 O O . LEU A 1 259 ? 1.291 -2.159 0.080 1.00 95.19 259 LEU A O 1
ATOM 1940 N N . TYR A 1 260 ? 3.236 -2.331 -1.026 1.00 92.44 260 TYR A N 1
ATOM 1941 C CA . TYR A 1 260 ? 3.424 -3.766 -0.837 1.00 92.44 260 TYR A CA 1
ATOM 1942 C C . TYR A 1 260 ? 4.779 -4.043 -0.197 1.00 92.44 260 TYR A C 1
ATOM 1944 O O . TYR A 1 260 ? 5.820 -3.700 -0.759 1.00 92.44 260 TYR A O 1
ATOM 1952 N N . ALA A 1 261 ? 4.784 -4.691 0.967 1.00 89.69 261 ALA A N 1
ATOM 1953 C CA . ALA A 1 261 ? 6.016 -5.153 1.594 1.00 89.69 261 ALA A CA 1
ATOM 1954 C C . ALA A 1 261 ? 6.590 -6.370 0.853 1.00 89.69 261 ALA A C 1
ATOM 1956 O O . ALA A 1 261 ? 5.871 -7.282 0.444 1.00 89.69 261 ALA A O 1
ATOM 1957 N N . GLY A 1 262 ? 7.914 -6.416 0.725 1.00 86.06 262 GLY A N 1
ATOM 1958 C CA . GLY A 1 262 ? 8.617 -7.621 0.305 1.00 86.06 262 GLY A CA 1
ATOM 1959 C C . GLY A 1 262 ? 8.564 -8.706 1.392 1.00 86.06 262 GLY A C 1
ATOM 1960 O O . GLY A 1 262 ? 8.531 -8.367 2.573 1.00 86.06 262 GLY A O 1
ATOM 1961 N N . PRO A 1 263 ? 8.663 -10.005 1.049 1.00 80.62 263 PRO A N 1
ATOM 1962 C CA . PRO A 1 263 ? 8.567 -11.103 2.022 1.00 80.62 263 PRO A CA 1
ATOM 1963 C C . PRO A 1 263 ? 9.600 -11.051 3.153 1.00 80.62 263 PRO A C 1
ATOM 1965 O O . PRO A 1 263 ? 9.375 -11.589 4.229 1.00 80.62 263 PRO A O 1
ATOM 1968 N N . ALA A 1 264 ? 10.755 -10.433 2.896 1.00 80.69 264 ALA A N 1
ATOM 1969 C CA . ALA A 1 264 ? 11.817 -10.252 3.883 1.00 80.69 264 ALA A CA 1
ATOM 1970 C C . ALA A 1 264 ? 11.713 -8.921 4.655 1.00 80.69 264 ALA A C 1
ATOM 1972 O O . ALA A 1 264 ? 12.594 -8.629 5.455 1.00 80.69 264 ALA A O 1
ATOM 1973 N N . GLY A 1 265 ? 10.718 -8.076 4.365 1.00 80.75 265 GLY A N 1
ATOM 1974 C CA . GLY A 1 265 ? 10.574 -6.743 4.962 1.00 80.75 265 GLY A CA 1
ATOM 1975 C C . GLY A 1 265 ? 11.658 -5.733 4.562 1.00 80.75 265 GLY A C 1
ATOM 1976 O O . GLY A 1 265 ? 11.680 -4.623 5.071 1.00 80.75 265 GLY A O 1
ATOM 1977 N N . THR A 1 266 ? 12.567 -6.083 3.649 1.00 84.31 266 THR A N 1
ATOM 1978 C CA . THR A 1 266 ? 13.695 -5.222 3.239 1.00 84.31 266 THR A CA 1
ATOM 1979 C C . THR A 1 266 ? 13.392 -4.341 2.031 1.00 84.31 266 THR A C 1
ATOM 1981 O O . THR A 1 266 ? 14.182 -3.471 1.671 1.00 84.31 266 THR A O 1
ATOM 1984 N N . ARG A 1 267 ? 12.259 -4.576 1.371 1.00 88.81 267 ARG A N 1
ATOM 1985 C CA . ARG A 1 267 ? 11.828 -3.861 0.170 1.00 88.81 267 ARG A CA 1
ATOM 1986 C C . ARG A 1 267 ? 10.371 -3.477 0.315 1.00 88.81 267 ARG A C 1
ATOM 1988 O O . ARG A 1 267 ? 9.606 -4.191 0.961 1.00 88.81 267 ARG A O 1
ATOM 1995 N N . VAL A 1 268 ? 9.995 -2.406 -0.357 1.00 92.19 268 VAL A N 1
ATOM 1996 C CA . VAL A 1 268 ? 8.600 -2.024 -0.568 1.00 92.19 268 VAL A CA 1
ATOM 1997 C C . VAL A 1 268 ? 8.408 -1.698 -2.044 1.00 92.19 268 VAL A C 1
ATOM 1999 O O . VAL A 1 268 ? 9.346 -1.247 -2.704 1.00 92.19 268 VAL A O 1
ATOM 2002 N N . ALA A 1 269 ? 7.222 -1.983 -2.567 1.00 92.06 269 ALA A N 1
ATOM 2003 C CA . ALA A 1 269 ? 6.796 -1.590 -3.900 1.00 92.06 269 ALA A CA 1
ATOM 2004 C C . ALA A 1 269 ? 5.543 -0.721 -3.831 1.00 92.06 269 ALA A C 1
ATOM 2006 O O . ALA A 1 269 ? 4.695 -0.925 -2.971 1.00 92.06 269 ALA A O 1
ATOM 2007 N N . SER A 1 270 ? 5.443 0.217 -4.761 1.00 92.75 270 SER A N 1
ATOM 2008 C CA . SER A 1 270 ? 4.262 1.019 -5.061 1.00 92.75 270 SER A CA 1
ATOM 2009 C C . SER A 1 270 ? 3.777 0.633 -6.453 1.00 92.75 270 SER A C 1
ATOM 2011 O O . SER A 1 270 ? 4.602 0.537 -7.364 1.00 92.75 270 SER A O 1
ATOM 2013 N N . ASP A 1 271 ? 2.476 0.427 -6.648 1.00 91.19 271 ASP A N 1
ATOM 2014 C CA . ASP A 1 271 ? 1.861 0.144 -7.959 1.00 91.19 271 ASP A CA 1
ATOM 2015 C C . ASP A 1 271 ? 1.576 1.417 -8.781 1.00 91.19 271 ASP A C 1
ATOM 2017 O O . ASP A 1 271 ? 0.618 1.478 -9.553 1.00 91.19 271 ASP A O 1
ATOM 2021 N N . ALA A 1 272 ? 2.431 2.426 -8.600 1.00 91.19 272 ALA A N 1
ATOM 2022 C CA . ALA A 1 272 ? 2.213 3.809 -8.989 1.00 91.19 272 ALA A CA 1
ATOM 2023 C C . ALA A 1 272 ? 1.667 4.011 -10.413 1.00 91.19 272 ALA A C 1
ATOM 2025 O O . ALA A 1 272 ? 1.994 3.285 -11.353 1.00 91.19 272 ALA A O 1
ATOM 2026 N N . TRP A 1 273 ? 0.884 5.071 -10.580 1.00 92.00 273 TRP A N 1
ATOM 2027 C CA . TRP A 1 273 ? 0.294 5.489 -11.849 1.00 92.00 273 TRP A CA 1
ATOM 2028 C C . TRP A 1 273 ? 1.041 6.688 -12.438 1.00 92.00 273 TRP A C 1
ATOM 2030 O O . TRP A 1 273 ? 1.526 7.551 -11.712 1.00 92.00 273 TRP A O 1
ATOM 2040 N N . TRP A 1 274 ? 1.125 6.779 -13.762 1.00 88.38 274 TRP A N 1
ATOM 2041 C CA . TRP A 1 274 ? 1.613 7.966 -14.470 1.00 88.38 274 TRP A CA 1
ATOM 2042 C C . TRP A 1 274 ? 0.499 8.534 -15.356 1.00 88.38 274 TRP A C 1
ATOM 2044 O O . TRP A 1 274 ? -0.350 7.787 -15.826 1.00 88.38 274 TRP A O 1
ATOM 2054 N N . TRP A 1 275 ? 0.478 9.855 -15.570 1.00 78.50 275 TRP A N 1
ATOM 2055 C CA . TRP A 1 275 ? -0.665 10.588 -16.141 1.00 78.50 275 TRP A CA 1
ATOM 2056 C C . TRP A 1 275 ? -1.118 10.101 -17.529 1.00 78.50 275 TRP A C 1
ATOM 2058 O O . TRP A 1 275 ? -2.312 10.093 -17.831 1.00 78.50 275 TRP A O 1
ATOM 2068 N N . HIS A 1 276 ? -0.180 9.682 -18.383 1.00 69.75 276 HIS A N 1
ATOM 2069 C CA . HIS A 1 276 ? -0.508 8.841 -19.529 1.00 69.75 276 HIS A CA 1
ATOM 2070 C C . HIS A 1 276 ? -0.866 7.494 -18.931 1.00 69.75 276 HIS A C 1
ATOM 2072 O O . HIS A 1 276 ? 0.045 6.955 -18.326 1.00 69.75 276 HIS A O 1
ATOM 2078 N N . PRO A 1 277 ? -2.105 6.981 -19.035 1.00 79.31 277 PRO A N 1
ATOM 2079 C CA . PRO A 1 277 ? -2.642 5.897 -18.208 1.00 79.31 277 PRO A CA 1
ATOM 2080 C C . PRO A 1 277 ? -1.757 4.644 -18.221 1.00 79.31 277 PRO A C 1
ATOM 2082 O O . PRO A 1 277 ? -1.989 3.705 -18.973 1.00 79.31 277 PRO A O 1
ATOM 2085 N N . LEU A 1 278 ? -0.719 4.656 -17.393 1.00 85.88 278 LEU A N 1
ATOM 2086 C CA . LEU A 1 278 ? 0.405 3.734 -17.409 1.00 85.88 278 LEU A CA 1
ATOM 2087 C C . LEU A 1 278 ? 0.651 3.328 -15.964 1.00 85.88 278 LEU A C 1
ATOM 2089 O O . LEU A 1 278 ? 0.929 4.178 -15.114 1.00 85.88 278 LEU A O 1
ATOM 2093 N N . GLY A 1 279 ? 0.609 2.027 -15.700 1.00 88.12 279 GLY A N 1
ATOM 2094 C CA . GLY A 1 279 ? 1.209 1.498 -14.488 1.00 88.12 279 GLY A CA 1
ATOM 2095 C C . GLY A 1 279 ? 2.713 1.643 -14.570 1.00 88.12 279 GLY A C 1
ATOM 2096 O O . GLY A 1 279 ? 3.339 1.267 -15.564 1.00 88.12 279 GLY A O 1
ATOM 2097 N N . ARG A 1 280 ? 3.294 2.197 -13.515 1.00 87.44 280 ARG A N 1
ATOM 2098 C CA . ARG A 1 280 ? 4.726 2.398 -13.327 1.00 87.44 280 ARG A CA 1
ATOM 2099 C C . ARG A 1 280 ? 5.115 1.915 -11.935 1.00 87.44 280 ARG A C 1
ATOM 2101 O O . ARG A 1 280 ? 5.440 2.740 -11.085 1.00 87.44 280 ARG A O 1
ATOM 2108 N N . PRO A 1 281 ? 5.111 0.596 -11.680 1.00 87.88 281 PRO A N 1
ATOM 2109 C CA . PRO A 1 281 ? 5.464 0.113 -10.363 1.00 87.88 281 PRO A CA 1
ATOM 2110 C C . PRO A 1 281 ? 6.914 0.475 -10.019 1.00 87.88 281 PRO A C 1
ATOM 2112 O O . PRO A 1 281 ? 7.833 0.301 -10.829 1.00 87.88 281 PRO A O 1
ATOM 2115 N N . ILE A 1 282 ? 7.119 0.976 -8.806 1.00 88.19 282 ILE A N 1
ATOM 2116 C CA . ILE A 1 282 ? 8.429 1.371 -8.286 1.00 88.19 282 ILE A CA 1
ATOM 2117 C C . ILE A 1 282 ? 8.675 0.567 -7.022 1.00 88.19 282 ILE A C 1
ATOM 2119 O O . ILE A 1 282 ? 7.867 0.609 -6.101 1.00 88.19 282 ILE A O 1
ATOM 2123 N N . ALA A 1 283 ? 9.805 -0.129 -6.954 1.00 89.31 283 ALA A N 1
ATOM 2124 C CA . ALA A 1 283 ? 10.266 -0.785 -5.738 1.00 89.31 283 ALA A CA 1
ATOM 2125 C C . ALA A 1 283 ? 11.521 -0.100 -5.199 1.00 89.31 283 ALA A C 1
ATOM 2127 O O . ALA A 1 283 ? 12.311 0.438 -5.973 1.00 89.31 283 ALA A O 1
ATOM 2128 N N . TRP A 1 284 ? 11.735 -0.120 -3.886 1.00 90.31 284 TRP A N 1
ATOM 2129 C CA . TRP A 1 284 ? 12.949 0.430 -3.282 1.00 90.31 284 TRP A CA 1
ATOM 2130 C C . TRP A 1 284 ? 13.420 -0.330 -2.043 1.00 90.31 284 TRP A C 1
ATOM 2132 O O . TRP A 1 284 ? 12.700 -1.156 -1.480 1.00 90.31 284 TRP A O 1
ATOM 2142 N N . ASP A 1 285 ? 14.674 -0.081 -1.658 1.00 90.75 285 ASP A N 1
ATOM 2143 C CA . ASP A 1 285 ? 15.267 -0.516 -0.394 1.00 90.75 285 ASP A CA 1
ATOM 2144 C C . ASP A 1 285 ? 14.597 0.187 0.778 1.00 90.75 285 ASP A C 1
ATOM 2146 O O . ASP A 1 285 ? 14.757 1.394 0.958 1.00 90.75 285 ASP A O 1
ATOM 2150 N N . LEU A 1 286 ? 13.838 -0.567 1.567 1.00 90.88 286 LEU A N 1
ATOM 2151 C CA . LEU A 1 286 ? 13.143 0.006 2.706 1.00 90.88 286 LEU A CA 1
ATOM 2152 C C . LEU A 1 286 ? 14.136 0.362 3.814 1.00 90.88 286 LEU A C 1
ATOM 2154 O O . LEU A 1 286 ? 14.071 1.462 4.349 1.00 90.88 286 LEU A O 1
ATOM 2158 N N . ALA A 1 287 ? 15.062 -0.545 4.137 1.00 89.69 287 ALA A N 1
ATOM 2159 C CA . ALA A 1 287 ? 16.007 -0.337 5.230 1.00 89.69 287 ALA A CA 1
ATOM 2160 C C . ALA A 1 287 ? 16.909 0.862 4.942 1.00 89.69 287 ALA A C 1
ATOM 2162 O O . ALA A 1 287 ? 16.994 1.784 5.747 1.00 89.69 287 ALA A O 1
ATOM 2163 N N . ARG A 1 288 ? 17.489 0.901 3.741 1.00 90.25 288 ARG A N 1
ATOM 2164 C CA . ARG A 1 288 ? 18.357 2.007 3.351 1.00 90.25 288 ARG A CA 1
ATOM 2165 C C . ARG A 1 288 ? 17.629 3.348 3.352 1.00 90.25 288 ARG A C 1
ATOM 2167 O O . ARG A 1 288 ? 18.178 4.331 3.831 1.00 90.25 288 ARG A O 1
ATOM 2174 N N . TRP A 1 289 ? 16.402 3.407 2.829 1.00 92.75 289 TRP A N 1
ATOM 2175 C CA . TRP A 1 289 ? 15.635 4.655 2.816 1.00 92.75 289 TRP A CA 1
ATOM 2176 C C . TRP A 1 289 ? 15.265 5.127 4.228 1.00 92.75 289 TRP A C 1
ATOM 2178 O O . TRP A 1 289 ? 15.334 6.321 4.498 1.00 92.75 289 TRP A O 1
ATOM 2188 N N . LEU A 1 290 ? 14.928 4.211 5.140 1.00 92.75 290 LEU A N 1
ATOM 2189 C CA . LEU A 1 290 ? 14.635 4.562 6.532 1.00 92.75 290 LEU A CA 1
ATOM 2190 C C . LEU A 1 290 ? 15.879 5.027 7.310 1.00 92.75 290 LEU A C 1
ATOM 2192 O O . LEU A 1 290 ? 15.744 5.841 8.218 1.00 92.75 290 LEU A O 1
ATOM 2196 N N . GLU A 1 291 ? 17.071 4.539 6.960 1.00 91.19 291 GLU A N 1
ATOM 2197 C CA . GLU A 1 291 ? 18.334 4.890 7.630 1.00 91.19 291 GLU A CA 1
ATOM 2198 C C . GLU A 1 291 ? 18.987 6.162 7.063 1.00 91.19 291 GLU A C 1
ATOM 2200 O O . GLU A 1 291 ? 19.484 7.001 7.813 1.00 91.19 291 GLU A O 1
ATOM 2205 N N . GLU A 1 292 ? 19.007 6.306 5.737 1.00 90.38 292 GLU A N 1
ATOM 2206 C CA . GLU A 1 292 ? 19.699 7.395 5.035 1.00 90.38 292 GLU A CA 1
ATOM 2207 C C . GLU A 1 292 ? 18.754 8.542 4.635 1.00 90.38 292 GLU A C 1
ATOM 2209 O O . GLU A 1 292 ? 19.225 9.637 4.334 1.00 90.38 292 GLU A O 1
ATOM 2214 N N . GLY A 1 293 ? 17.435 8.318 4.624 1.00 88.75 293 GLY A N 1
ATOM 2215 C CA . GLY A 1 293 ? 16.426 9.322 4.290 1.00 88.75 293 GLY A CA 1
ATOM 2216 C C . GLY A 1 293 ? 16.417 9.743 2.816 1.00 88.75 293 GLY A C 1
ATOM 2217 O O . GLY A 1 293 ? 16.594 8.936 1.900 1.00 88.75 293 GLY A O 1
ATOM 2218 N N . GLU A 1 294 ? 16.182 11.036 2.587 1.00 86.19 294 GLU A N 1
ATOM 2219 C CA . GLU A 1 294 ? 16.077 11.662 1.261 1.00 86.19 294 GLU A CA 1
ATOM 2220 C C . GLU A 1 294 ? 17.299 11.390 0.346 1.00 86.19 294 GLU A C 1
ATOM 2222 O O . GLU A 1 294 ? 17.085 10.959 -0.791 1.00 86.19 294 GLU A O 1
ATOM 2227 N N . PRO A 1 295 ? 18.564 11.482 0.817 1.00 83.56 295 PRO A N 1
ATOM 2228 C CA . PRO A 1 295 ? 19.738 11.142 0.007 1.00 83.56 295 PRO A CA 1
ATOM 2229 C C . PRO A 1 295 ? 19.747 9.723 -0.584 1.00 83.56 295 PRO A C 1
ATOM 2231 O O . PRO A 1 295 ? 20.201 9.536 -1.716 1.00 83.56 295 PRO A O 1
ATOM 2234 N N . ALA A 1 296 ? 19.259 8.706 0.138 1.00 82.50 296 ALA A N 1
ATOM 2235 C CA . ALA A 1 296 ? 19.179 7.346 -0.413 1.00 82.50 296 ALA A CA 1
ATOM 2236 C C . ALA A 1 296 ? 18.205 7.263 -1.589 1.00 82.50 296 ALA A C 1
ATOM 2238 O O . ALA A 1 296 ? 18.435 6.511 -2.538 1.00 82.50 296 ALA A O 1
ATOM 2239 N N . TRP A 1 297 ? 17.132 8.051 -1.542 1.00 82.12 297 TRP A N 1
ATOM 2240 C CA . TRP A 1 297 ? 16.150 8.099 -2.613 1.00 82.12 297 TRP A CA 1
ATOM 2241 C C . TRP A 1 297 ? 16.681 8.814 -3.859 1.00 82.12 297 TRP A C 1
ATOM 2243 O O . TRP A 1 297 ? 16.532 8.303 -4.974 1.00 82.12 297 TRP A O 1
ATOM 2253 N N . GLU A 1 298 ? 17.298 9.985 -3.687 1.00 78.50 298 GLU A N 1
ATOM 2254 C CA . GLU A 1 298 ? 17.797 10.813 -4.795 1.00 78.50 298 GLU A CA 1
ATOM 2255 C C . GLU A 1 298 ? 18.890 10.111 -5.599 1.00 78.50 298 GLU A C 1
ATOM 2257 O O . GLU A 1 298 ? 18.857 10.111 -6.829 1.00 78.50 298 GLU A O 1
ATOM 2262 N N . ASN A 1 299 ? 19.808 9.433 -4.908 1.00 74.56 299 ASN A N 1
ATOM 2263 C CA . ASN A 1 299 ? 20.913 8.721 -5.545 1.00 74.56 299 ASN A CA 1
ATOM 2264 C C . ASN A 1 299 ? 20.457 7.478 -6.333 1.00 74.56 299 ASN A C 1
ATOM 2266 O O . ASN A 1 299 ? 21.273 6.841 -6.996 1.00 74.56 299 ASN A O 1
ATOM 2270 N N . GLY A 1 300 ? 19.175 7.095 -6.243 1.00 67.50 300 GLY A N 1
ATOM 2271 C CA . GLY A 1 300 ? 18.578 5.975 -6.979 1.00 67.50 300 GLY A CA 1
ATOM 2272 C C . GLY A 1 300 ? 19.094 4.591 -6.574 1.00 67.50 300 GLY A C 1
ATOM 2273 O O . GLY A 1 300 ? 18.626 3.580 -7.100 1.00 67.50 300 GLY A O 1
ATOM 2274 N N . LEU A 1 301 ? 20.034 4.518 -5.633 1.00 61.59 301 LEU A N 1
ATOM 2275 C CA . LEU A 1 301 ? 20.654 3.276 -5.205 1.00 61.59 301 LEU A CA 1
ATOM 2276 C C . LEU A 1 301 ? 19.648 2.425 -4.427 1.00 61.59 301 LEU A C 1
ATOM 2278 O O . LEU A 1 301 ? 19.207 2.777 -3.337 1.00 61.59 301 LEU A O 1
ATOM 2282 N N . GLY A 1 302 ? 19.309 1.267 -4.991 1.00 68.31 302 GLY A N 1
ATOM 2283 C CA . GLY A 1 302 ? 18.326 0.358 -4.407 1.00 68.31 302 GLY A CA 1
ATOM 2284 C C . GLY A 1 302 ? 16.880 0.681 -4.776 1.00 68.31 302 GLY A C 1
ATOM 2285 O O . GLY A 1 302 ? 15.991 0.054 -4.204 1.00 68.31 302 GLY A O 1
ATOM 2286 N N . ARG A 1 303 ? 16.639 1.601 -5.724 1.00 81.88 303 ARG A N 1
ATOM 2287 C CA . ARG A 1 303 ? 15.343 1.788 -6.388 1.00 81.88 303 ARG A CA 1
ATOM 2288 C C . ARG A 1 303 ? 15.317 1.028 -7.711 1.00 81.88 303 ARG A C 1
ATOM 2290 O O . ARG A 1 303 ? 16.245 1.110 -8.507 1.00 81.88 303 ARG A O 1
ATOM 2297 N N . PHE A 1 304 ? 14.211 0.350 -7.971 1.00 79.25 304 PHE A N 1
ATOM 2298 C CA . PHE A 1 304 ? 13.975 -0.433 -9.171 1.00 79.25 304 PHE A CA 1
ATOM 2299 C C . PHE A 1 304 ? 12.693 0.055 -9.822 1.00 79.25 304 PHE A C 1
ATOM 2301 O O . PHE A 1 304 ? 11.621 0.029 -9.217 1.00 79.25 304 PHE A O 1
ATOM 2308 N N . GLN A 1 305 ? 12.817 0.508 -11.062 1.00 76.44 305 GLN A N 1
ATOM 2309 C CA . GLN A 1 305 ? 11.663 0.781 -11.901 1.00 76.44 305 GLN A CA 1
ATOM 2310 C C . GLN A 1 305 ? 11.289 -0.515 -12.604 1.00 76.44 305 GLN A C 1
ATOM 2312 O O . GLN A 1 305 ? 12.140 -1.164 -13.216 1.00 76.44 305 GLN A O 1
ATOM 2317 N N . LEU A 1 306 ? 10.026 -0.906 -12.491 1.00 74.69 306 LEU A N 1
ATOM 2318 C CA . LEU A 1 306 ? 9.513 -2.048 -13.230 1.00 74.69 306 LEU A CA 1
ATOM 2319 C C . LEU A 1 306 ? 8.994 -1.576 -14.590 1.00 74.69 306 LEU A C 1
ATOM 2321 O O . LEU A 1 306 ? 8.651 -0.396 -14.742 1.00 74.69 306 LEU A O 1
ATOM 2325 N N . PRO A 1 307 ? 8.995 -2.456 -15.611 1.00 72.94 307 PRO A N 1
ATOM 2326 C CA . PRO A 1 307 ? 8.459 -2.107 -16.916 1.00 72.94 307 PRO A CA 1
ATOM 2327 C C . PRO A 1 307 ? 7.056 -1.525 -16.774 1.00 72.94 307 PRO A C 1
ATOM 2329 O O . PRO A 1 307 ? 6.268 -1.984 -15.944 1.00 72.94 307 PRO A O 1
ATOM 2332 N N . HIS A 1 308 ? 6.739 -0.524 -17.592 1.00 76.44 308 HIS A N 1
ATOM 2333 C CA . HIS A 1 308 ? 5.366 -0.057 -17.619 1.00 76.44 308 HIS A CA 1
ATOM 2334 C C . HIS A 1 308 ? 4.423 -1.058 -18.210 1.00 76.44 308 HIS A C 1
ATOM 2336 O O . HIS A 1 308 ? 4.796 -1.856 -19.071 1.00 76.44 308 HIS A O 1
ATOM 2342 N N . CYS A 1 309 ? 3.186 -0.911 -17.765 1.00 76.44 309 CYS A N 1
ATOM 2343 C CA . CYS A 1 309 ? 2.062 -1.619 -18.313 1.00 76.44 309 CYS A CA 1
ATOM 2344 C C . CYS A 1 309 ? 0.990 -0.594 -18.705 1.00 76.44 309 CYS A C 1
ATOM 2346 O O . CYS A 1 309 ? 0.432 0.112 -17.858 1.00 76.44 309 CYS A O 1
ATOM 2348 N N . ASP A 1 310 ? 0.739 -0.490 -20.007 1.00 78.44 310 ASP A N 1
ATOM 2349 C CA . ASP A 1 310 ? -0.278 0.397 -20.564 1.00 78.44 310 ASP A CA 1
ATOM 2350 C C . ASP A 1 310 ? -1.650 0.033 -20.010 1.00 78.44 310 ASP A C 1
ATOM 2352 O O . ASP A 1 310 ? -2.067 -1.114 -20.087 1.00 78.44 310 ASP A O 1
ATOM 2356 N N . TYR A 1 311 ? -2.363 1.005 -19.452 1.00 78.50 311 TYR A N 1
ATOM 2357 C CA . TYR A 1 311 ? -3.688 0.823 -18.861 1.00 78.50 311 TYR A CA 1
ATOM 2358 C C . TYR A 1 311 ? -3.766 -0.199 -17.712 1.00 78.50 311 TYR A C 1
ATOM 2360 O O . TYR A 1 311 ? -4.848 -0.664 -17.352 1.00 78.50 311 TYR A O 1
ATOM 2368 N N . HIS A 1 312 ? -2.625 -0.521 -17.103 1.00 78.50 312 HIS A N 1
ATOM 2369 C CA . HIS A 1 312 ? -2.507 -1.562 -16.087 1.00 78.50 312 HIS A CA 1
ATOM 2370 C C . HIS A 1 312 ? -1.831 -1.016 -14.822 1.00 78.50 312 HIS A C 1
ATOM 2372 O O . HIS A 1 312 ? -0.628 -1.165 -14.634 1.00 78.50 312 HIS A O 1
ATOM 2378 N N . TRP A 1 313 ? -2.624 -0.391 -13.949 1.00 87.06 313 TRP A N 1
ATOM 2379 C CA . TRP A 1 313 ? -2.275 -0.004 -12.572 1.00 87.06 313 TRP A CA 1
ATOM 2380 C C . TRP A 1 313 ? -3.418 -0.416 -11.622 1.00 87.06 313 TRP A C 1
ATOM 2382 O O . TRP A 1 313 ? -4.441 -0.916 -12.102 1.00 87.06 313 TRP A O 1
ATOM 2392 N N . ASN A 1 314 ? -3.260 -0.257 -10.302 1.00 85.06 314 ASN A N 1
ATOM 2393 C CA . ASN A 1 314 ? -4.234 -0.708 -9.289 1.00 85.06 314 ASN A CA 1
ATOM 2394 C C . ASN A 1 314 ? -4.503 -2.215 -9.343 1.00 85.06 314 ASN A C 1
ATOM 2396 O O . ASN A 1 314 ? -5.649 -2.674 -9.331 1.00 85.06 314 ASN A O 1
ATOM 2400 N N . ARG A 1 315 ? -3.438 -3.005 -9.464 1.00 80.19 315 ARG A N 1
ATOM 2401 C CA . ARG A 1 315 ? -3.515 -4.469 -9.490 1.00 80.19 315 ARG A CA 1
ATOM 2402 C C . ARG A 1 315 ? -2.645 -5.046 -8.388 1.00 80.19 315 ARG A C 1
ATOM 2404 O O . ARG A 1 315 ? -1.672 -4.405 -8.000 1.00 80.19 315 ARG A O 1
ATOM 2411 N N . PRO A 1 316 ? -2.956 -6.264 -7.916 1.00 76.44 316 PRO A N 1
ATOM 2412 C CA . PRO A 1 316 ? -2.094 -6.955 -6.975 1.00 76.44 316 PRO A CA 1
ATOM 2413 C C . PRO A 1 316 ? -0.649 -6.979 -7.476 1.00 76.44 316 PRO A C 1
ATOM 2415 O O . PRO A 1 316 ? -0.372 -7.435 -8.583 1.00 76.44 316 PRO A O 1
ATOM 2418 N N . VAL A 1 317 ? 0.263 -6.485 -6.644 1.00 78.81 317 VAL A N 1
ATOM 2419 C CA . VAL A 1 317 ? 1.701 -6.602 -6.859 1.00 78.81 317 VAL A CA 1
ATOM 2420 C C . VAL A 1 317 ? 2.237 -7.587 -5.839 1.00 78.81 317 VAL A C 1
ATOM 2422 O O . VAL A 1 317 ? 1.970 -7.470 -4.644 1.00 78.81 317 VAL A O 1
ATOM 2425 N N . VAL A 1 318 ? 3.030 -8.547 -6.303 1.00 74.00 318 VAL A N 1
ATOM 2426 C CA . VAL A 1 318 ? 3.740 -9.464 -5.415 1.00 74.00 318 VAL A CA 1
ATOM 2427 C C . VAL A 1 318 ? 5.238 -9.280 -5.594 1.00 74.00 318 VAL A C 1
ATOM 2429 O O . VAL A 1 318 ? 5.750 -9.157 -6.700 1.00 74.00 318 VAL A O 1
ATOM 2432 N N . LEU A 1 319 ? 5.964 -9.235 -4.482 1.00 73.50 319 LEU A N 1
ATOM 2433 C CA . LEU A 1 319 ? 7.419 -9.264 -4.477 1.00 73.50 319 LEU A CA 1
ATOM 2434 C C . LEU A 1 319 ? 7.863 -10.682 -4.115 1.00 73.50 319 LEU A C 1
ATOM 2436 O O . LEU A 1 319 ? 7.499 -11.203 -3.063 1.00 73.50 319 LEU A O 1
ATOM 2440 N N . HIS A 1 320 ? 8.682 -11.306 -4.957 1.00 67.88 320 HIS A N 1
ATOM 2441 C CA . HIS A 1 320 ? 9.204 -12.649 -4.712 1.00 67.88 320 HIS A CA 1
ATOM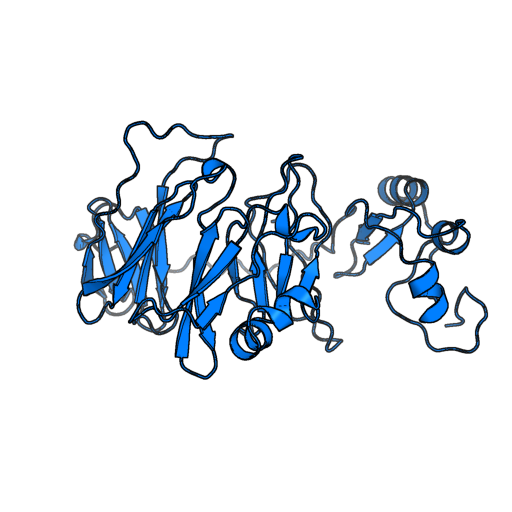 2442 C C . HIS A 1 320 ? 10.725 -12.645 -4.572 1.00 67.88 320 HIS A C 1
ATOM 2444 O O . HIS A 1 320 ? 11.442 -11.925 -5.263 1.00 67.88 320 HIS A O 1
ATOM 2450 N N . ARG A 1 321 ? 11.240 -13.490 -3.672 1.00 59.72 321 ARG A N 1
ATOM 2451 C CA . ARG A 1 321 ? 12.681 -13.715 -3.529 1.00 59.72 321 ARG A CA 1
ATOM 2452 C C . ARG A 1 321 ? 13.132 -14.722 -4.584 1.00 59.72 321 ARG A C 1
ATOM 2454 O O . ARG A 1 321 ? 12.684 -15.866 -4.572 1.00 59.72 321 ARG A O 1
ATOM 2461 N N . HIS A 1 322 ? 14.046 -14.327 -5.464 1.00 49.62 322 HIS A N 1
ATOM 2462 C CA . HIS A 1 322 ? 14.632 -15.252 -6.431 1.00 49.62 322 HIS A CA 1
ATOM 2463 C C . HIS A 1 322 ? 15.763 -16.069 -5.778 1.00 49.62 322 HIS A C 1
ATOM 2465 O O . HIS A 1 322 ? 16.681 -15.513 -5.187 1.00 49.62 322 HIS A O 1
ATOM 2471 N N . ALA A 1 323 ? 15.713 -17.401 -5.868 1.00 38.59 323 ALA A N 1
ATOM 2472 C CA . ALA A 1 323 ? 16.601 -18.295 -5.109 1.00 38.59 323 ALA A CA 1
ATOM 2473 C C . ALA A 1 323 ? 18.023 -18.467 -5.690 1.00 38.59 323 ALA A C 1
ATOM 2475 O O . ALA A 1 323 ? 18.841 -19.153 -5.083 1.00 38.59 323 ALA A O 1
ATOM 2476 N N . ARG A 1 324 ? 18.329 -17.916 -6.876 1.00 36.72 324 ARG A N 1
ATOM 2477 C CA . ARG A 1 324 ? 19.599 -18.199 -7.589 1.00 36.72 324 ARG A CA 1
ATOM 2478 C C . ARG A 1 324 ? 20.550 -17.023 -7.795 1.00 36.72 324 ARG A C 1
ATOM 2480 O O . ARG A 1 324 ? 21.612 -17.227 -8.375 1.00 36.72 324 ARG A O 1
ATOM 2487 N N . ARG A 1 325 ? 20.209 -15.826 -7.333 1.00 37.00 325 ARG A N 1
ATOM 2488 C CA . ARG A 1 325 ? 21.108 -14.669 -7.309 1.00 37.00 325 ARG A CA 1
ATOM 2489 C C . ARG A 1 325 ? 20.689 -13.791 -6.143 1.00 37.00 325 ARG A C 1
ATOM 2491 O O . ARG A 1 325 ? 19.495 -13.650 -5.909 1.00 37.00 325 ARG A O 1
ATOM 2498 N N . ASP A 1 326 ? 21.645 -13.147 -5.492 1.00 33.62 326 ASP A N 1
ATOM 2499 C CA . ASP A 1 326 ? 21.382 -12.033 -4.573 1.00 33.62 326 ASP A CA 1
ATOM 2500 C C . ASP A 1 326 ? 20.761 -10.803 -5.293 1.00 33.62 326 ASP A C 1
ATOM 2502 O O . ASP A 1 326 ? 20.530 -9.762 -4.687 1.00 33.62 326 ASP A O 1
ATOM 2506 N N . GLU A 1 327 ? 20.419 -10.936 -6.583 1.00 35.62 327 GLU A N 1
ATOM 2507 C CA . GLU A 1 327 ? 19.536 -10.057 -7.349 1.00 35.62 327 GLU A CA 1
ATOM 2508 C C . GLU A 1 327 ? 18.067 -10.467 -7.136 1.00 35.62 327 GLU A C 1
ATOM 2510 O O . GLU A 1 327 ? 17.559 -11.434 -7.716 1.00 35.62 327 GLU A O 1
ATOM 2515 N N . VAL A 1 328 ? 17.360 -9.706 -6.300 1.00 36.91 328 VAL A N 1
ATOM 2516 C CA . VAL A 1 328 ? 15.902 -9.791 -6.160 1.00 36.91 328 VAL A CA 1
ATOM 2517 C C . VAL A 1 328 ? 15.268 -9.111 -7.372 1.00 36.91 328 VAL A C 1
ATOM 2519 O O . VAL A 1 328 ? 15.155 -7.891 -7.430 1.00 36.91 328 VAL A O 1
ATOM 2522 N N . GLY A 1 329 ? 14.849 -9.901 -8.359 1.00 35.75 329 GLY A N 1
ATOM 2523 C CA . GLY A 1 329 ? 13.913 -9.425 -9.370 1.00 35.75 329 GLY A CA 1
ATOM 2524 C C . GLY A 1 329 ? 12.524 -9.298 -8.751 1.00 35.75 329 GLY A C 1
ATOM 2525 O O . GLY A 1 329 ? 11.976 -10.293 -8.285 1.00 35.75 329 GLY A O 1
ATOM 2526 N N . A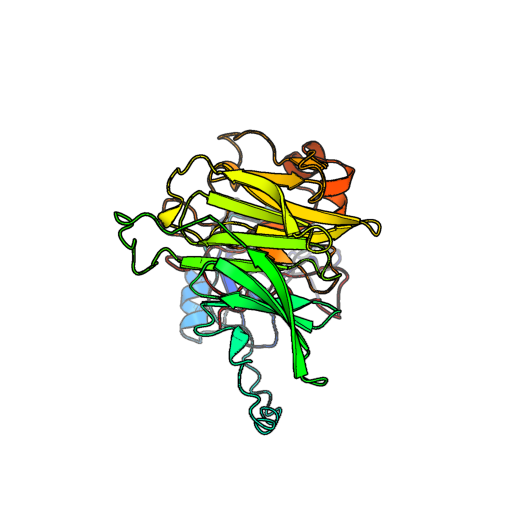LA A 1 330 ? 11.939 -8.103 -8.759 1.00 34.56 330 ALA A N 1
ATOM 2527 C CA . ALA A 1 330 ? 10.499 -7.985 -8.587 1.00 34.56 330 ALA A CA 1
ATOM 2528 C C . ALA A 1 330 ? 9.836 -8.508 -9.869 1.00 34.56 330 ALA A C 1
ATOM 2530 O O . ALA A 1 330 ? 10.071 -7.999 -10.968 1.00 34.56 330 ALA A O 1
ATOM 2531 N N . VAL A 1 331 ? 9.066 -9.580 -9.730 1.00 36.03 331 VAL A N 1
ATOM 2532 C CA . VAL A 1 331 ? 8.110 -10.007 -10.745 1.00 36.03 331 VAL A CA 1
ATOM 2533 C C . VAL A 1 331 ? 6.779 -9.494 -10.246 1.00 36.03 331 VAL A C 1
ATOM 2535 O O . VAL A 1 331 ? 6.268 -10.025 -9.271 1.00 36.03 331 VAL A O 1
ATOM 2538 N N . VAL A 1 332 ? 6.252 -8.442 -10.871 1.00 37.19 332 VAL A N 1
ATOM 2539 C CA . VAL A 1 332 ? 4.829 -8.144 -10.716 1.00 37.19 332 VAL A CA 1
ATOM 2540 C C . VAL A 1 332 ? 4.102 -9.254 -11.457 1.00 37.19 332 VAL A C 1
ATOM 2542 O O . VAL A 1 332 ? 4.054 -9.245 -12.687 1.00 37.19 332 VAL A O 1
ATOM 2545 N N . ASP A 1 333 ? 3.629 -10.254 -10.721 1.00 31.56 333 ASP A N 1
ATOM 2546 C CA . ASP A 1 333 ? 2.665 -11.197 -11.266 1.00 31.56 333 ASP A CA 1
ATOM 2547 C C . ASP A 1 333 ? 1.315 -10.485 -11.306 1.00 31.56 333 ASP A C 1
ATOM 2549 O O . ASP A 1 333 ? 0.686 -10.231 -10.280 1.00 31.56 333 ASP A O 1
ATOM 2553 N N . TRP A 1 334 ? 0.902 -10.120 -12.516 1.00 33.06 334 TRP A N 1
ATOM 2554 C CA . TRP A 1 334 ? -0.450 -9.666 -12.800 1.00 33.06 334 TRP A CA 1
ATOM 2555 C C . TRP A 1 334 ? -1.339 -10.915 -12.833 1.00 33.06 334 TRP A C 1
ATOM 2557 O O . TRP A 1 334 ? -1.378 -11.613 -13.846 1.00 33.06 334 TRP A O 1
ATOM 2567 N N . LEU A 1 335 ? -1.962 -11.248 -11.698 1.00 28.98 335 LEU A N 1
ATOM 2568 C CA . LEU A 1 335 ? -2.981 -12.303 -11.620 1.00 28.98 335 LEU A CA 1
ATOM 2569 C C . LEU A 1 335 ? -4.282 -11.893 -12.319 1.00 28.98 335 LEU A C 1
ATOM 2571 O O . LEU A 1 335 ? -4.690 -10.711 -12.181 1.00 28.98 335 LEU A O 1
#

Foldseek 3Di:
DQFPVNDPADFDDAWEFPCLLVDDFAAAWEWEAQLEARHTYTYHPVLLVCVVVVHDTDTGTHHPVSCVRSHHHHPFYDYDHHDDPPPPPPPPPPPDQDDDVVQPAFQEWEDAPQAIWTQHPQQWTWGADSVVRDIGTQAGDPDDDDPPFDADPPRGWGWYKYAARHRQKIKIDTFLAFWIFMARSNVNDTQDTGGAPGDSSNVATWEWDWAAAPNAIWIWGHRYQLKIFIARSNHRHTQAIADDQDPVDPSSQWRFHYKDAAPVNQKIKTQTAGPQGKGWIKMFGPHCCSVVHHVRVVVCVRIDIDGIDHNDGPADFYFDADPPDPDRDRDRPRD